Protein 1V39 (pdb70)

Radius of gyration: 18.92 Å; Cα contacts (8 Å, |Δi|>4): 486; chains: 1; bounding box: 49×41×45 Å

Solvent-accessible surface area: 13821 Å² total; per-residue (Å²): 198,64,76,48,74,40,122,128,3,31,26,47,20,111,79,6,108,76,80,58,99,86,66,82,119,2,76,142,91,115,52,110,115,25,57,109,6,40,30,0,24,20,0,0,5,8,0,12,1,0,0,29,0,48,113,100,62,54,0,92,46,3,2,0,0,2,3,15,5,11,51,2,36,1,0,55,21,0,20,35,22,0,123,97,39,49,14,119,14,99,6,15,0,0,15,18,146,141,19,31,102,70,1,86,81,28,240,30,14,73,53,25,72,93,153,19,69,83,131,24,0,123,40,0,57,154,108,21,130,103,36,127,2,0,0,2,0,23,20,85,79,121,52,7,58,49,15,20,72,24,10,61,44,5,29,39,0,4,67,16,0,98,2,32,0,0,4,1,44,2,42,4,1,71,13,122,80,45,95,120,47,23,97,8,2,82,12,70,31,1,3,12,2,2,5,57,32,44,24,15,20,0,12,3,1,7,61,39,116,65,179,120,73,149,72,48,136,5,35,99,78,53,1,51,55,20,34,53,40,8,7,29,10,6,66,64,9,36,80,47,22,0,74,83,14,116,14,101,41,55,85,2,5,26,7,6,0,24,42,1,1,96,40,1,77,36,111,121,126,35,122,76,50,69,30,41,0,60,77,3,24,90,28,0,15,197,70,8,103,8,142

Sequence (291 aa):
MDVVSLDKPFMYFEEIDNELDYEPESANEVAKKLPYQGQLKLLLGELFFLSKLQRHGILDGATVVYIGSAPGTHIRYLRDHFYNLGVIIKWMLIDGRHHDPILNGLRDVTLVTRFVDEEYLRSIKKQLHPSKIILISDVRSPSTADLLSNYALQNVMISILNPVASSLKWRCPFPDQWIKDFYIPHGNKMLQPFAPSYSAEMRLLSIYTGENMRLTRVTKSDAVNYEKKMYYLNKIVRNKVVVNFDYPNQEYDYFHMYFMLRTVYCNKTFPTTKAKVLFLQQSIFRFLNIP

Organism: Vaccinia virus (strain Western Reserve) (NCBI:txid10254)

InterPro domains:
  IPR000176 mRNA methyltransferase-like [PF01358] (5-296)
  IPR025804 Poxvirus/kinetoplastid-type cap-specific nucleoside 2-O-methyltransferase [PS51612] (4-262)
  IPR029063 S-adenosyl-L-methionine-dependent methyltransferase superfamily [G3DSA:3.40.50.150] (1-307)
  IPR029063 S-adenosyl-L-methion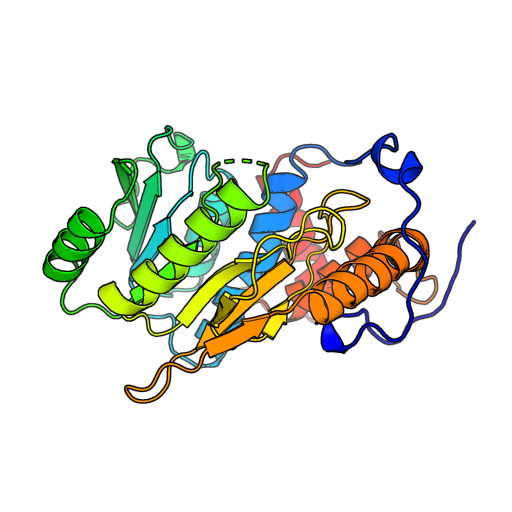ine-dependent methyltransferase superfamily [SSF53335] (1-297)
  IPR030375 Poxvirus cap-specific nucleoside 2-O-methyltransferase [PIRSF003726] (1-303)
  IPR030375 Poxvirus cap-specific nucleoside 2-O-methyltransferase [cd20756] (21-289)

B-factor: mean 31.0, std 13.54, range [9.35, 109.18]

Secondary structure (DSSP, 8-state):
--EE--SS---BGGG--------GGGGGS---SSTTHHHHHHHHHHHHHHHHHHHTT-STT-EEEEES--S-HHHHHHHHHHHHTT---EEEEEESSPPPGGGTT-TTEEEEE----HHHHHHHHHHHTTS-EEEEE------HHHHHHHHHHHHHHHHHH--SEEEEEE-PPPGGG----EEEE--EEE--TT--TT---EEEEEE--TT---EEEE-HHHHHHHHHHHHHHHHTGGG-EETT--SS--BHHHHHHHHHHTT---SS--SSHHHHHHHHHHHHHHHHT--

Foldseek 3Di:
DFADADDAADFFLVVLDFFDDDDPCCVVDFFADWPVLVLVQVLLVVLLQLLVCVVVVNAAQAEEEEEQCPQVLSVLVVCCQCVVVVRHYAYEYEELDYYDCSQPDDPRYHYYNDHDDLVVLQVVLVVVPPGAYEYEYDDADVAVVRVVVSQVRVVSNCVRNVHQKYKAKDAAHALVRDDDKDKHWAATFGATQSGTLQGLITIGIGGDDDPDTHIDIDDSVNNSVSNTSSRCCSVPVQQYQNVVDPAPGRGNSLSNSLVSQLSHDDPDDDPDSRVSSVVVVVVSCVSVVID

Nearest PDB structures (foldseek):
  4dcg-assembly1_A  TM=1.003E+00  e=2.308E-61  Orthopoxvirus vaccinia
  1eqa-assembly1_A-2  TM=1.003E+00  e=6.030E-61  Orthopoxvirus vaccinia
  1b42-assembly1_A  TM=1.003E+00  e=1.576E-60  Orthopoxvirus vaccinia
  1jtf-assembly1_A  TM=1.003E+00  e=2.003E-60  Orthopoxvirus vaccinia
  1vpt-assembly1_A-2  TM=1.002E+00  e=3.652E-60  Vaccinia virus WR

CATH classification: 3.40.50.150

Structure (mmCIF, N/CA/C/O backbone):
data_1V39
#
_entry.id   1V39
#
_cell.length_a   84.600
_cell.length_b   67.300
_cell.length_c   79.600
_cell.angle_alpha   90.00
_cell.angle_beta   117.30
_cell.angle_gamma   90.00
#
_symmetry.space_group_name_H-M   'C 1 2 1'
#
loop_
_entity.id
_entity.type
_entity.pdbx_description
1 polymer VP39
2 non-polymer S-ADENOSYL-L-HOMOCYSTEINE
3 non-polymer "7N-METHYL-8-HYDROGUANOSINE-5'-DIPHOSPHATE"
4 water water
#
loop_
_atom_site.group_PDB
_atom_site.id
_atom_site.type_symbol
_atom_site.label_atom_id
_atom_site.label_alt_id
_atom_site.label_comp_id
_atom_site.label_asym_id
_atom_site.label_entity_id
_atom_site.label_seq_id
_atom_site.pdbx_PDB_ins_code
_atom_site.Cartn_x
_atom_site.Cartn_y
_atom_site.Cartn_z
_atom_site.occupancy
_atom_site.B_iso_or_equiv
_atom_site.auth_seq_id
_atom_site.auth_comp_id
_atom_site.auth_asym_id
_atom_site.auth_atom_id
_atom_site.pdbx_PDB_model_num
ATOM 1 N N . MET A 1 16 ? 21.534 30.517 42.315 1.00 57.14 1 MET A N 1
ATOM 2 C CA . MET A 1 16 ? 20.254 30.391 41.548 1.00 59.26 1 MET A CA 1
ATOM 3 C C . MET A 1 16 ? 20.455 30.970 40.133 1.00 58.42 1 MET A C 1
ATOM 4 O O . MET A 1 16 ? 21.240 31.909 39.955 1.00 60.09 1 MET A O 1
ATOM 9 N N . ASP A 1 17 ? 19.733 30.414 39.154 1.00 55.62 2 ASP A N 1
ATOM 10 C CA . ASP A 1 17 ? 19.826 30.789 37.736 1.00 50.49 2 ASP A CA 1
ATOM 11 C C . ASP A 1 17 ? 18.860 31.907 37.290 1.00 46.47 2 ASP A C 1
ATOM 12 O O . ASP A 1 17 ? 18.025 31.700 36.417 1.00 44.46 2 ASP A O 1
ATOM 17 N N . VAL A 1 18 ? 19.064 33.115 37.803 1.00 42.81 3 VAL A N 1
ATOM 18 C CA . VAL A 1 18 ? 18.176 34.248 37.528 1.00 41.23 3 VAL A CA 1
ATOM 19 C C . VAL A 1 18 ? 18.332 35.060 36.232 1.00 38.48 3 VAL A C 1
ATOM 20 O O . VAL A 1 18 ? 19.410 35.154 35.668 1.00 41.65 3 VAL A O 1
ATOM 24 N N . VAL A 1 19 ? 17.246 35.696 35.801 1.00 38.78 4 VAL A N 1
ATOM 25 C CA . VAL A 1 19 ? 17.236 36.497 34.581 1.00 36.24 4 VAL A CA 1
ATOM 26 C C . VAL A 1 19 ? 15.937 37.327 34.447 1.00 37.90 4 VAL A C 1
ATOM 27 O O . VAL A 1 19 ? 14.929 37.064 35.122 1.00 37.79 4 VAL A O 1
ATOM 31 N N . SER A 1 20 ? 15.988 38.359 33.611 1.00 36.06 5 SER A N 1
ATOM 32 C CA . SER A 1 20 ? 14.842 39.208 33.355 1.00 37.36 5 SER A CA 1
ATOM 33 C C . SER A 1 20 ? 14.461 38.989 31.910 1.00 39.31 5 SER A C 1
ATOM 34 O O . SER A 1 20 ? 15.324 38.968 31.029 1.00 41.36 5 SER A O 1
ATOM 37 N N . LEU A 1 21 ? 13.172 38.772 31.678 1.00 39.47 6 LEU A N 1
ATOM 38 C CA . LEU A 1 21 ? 12.665 38.533 30.345 1.00 37.06 6 LEU A CA 1
ATOM 39 C C . LEU A 1 21 ? 11.438 39.373 30.093 1.00 38.03 6 LEU A C 1
ATOM 40 O O . LEU A 1 21 ? 10.660 39.632 31.010 1.00 37.98 6 LEU A O 1
ATOM 45 N N . ASP A 1 22 ? 11.279 39.792 28.845 1.00 36.64 7 ASP A N 1
ATOM 46 C CA . ASP A 1 22 ? 10.135 40.570 28.436 1.00 41.15 7 ASP A CA 1
ATOM 47 C C . ASP A 1 22 ? 9.003 39.582 28.277 1.00 40.86 7 ASP A C 1
ATOM 48 O O . ASP A 1 22 ? 8.032 39.612 29.010 1.00 44.37 7 ASP A O 1
ATOM 53 N N . LYS A 1 23 ? 9.163 38.689 27.310 1.00 39.75 8 LYS A N 1
ATOM 54 C CA . LYS A 1 23 ? 8.183 37.667 27.003 1.0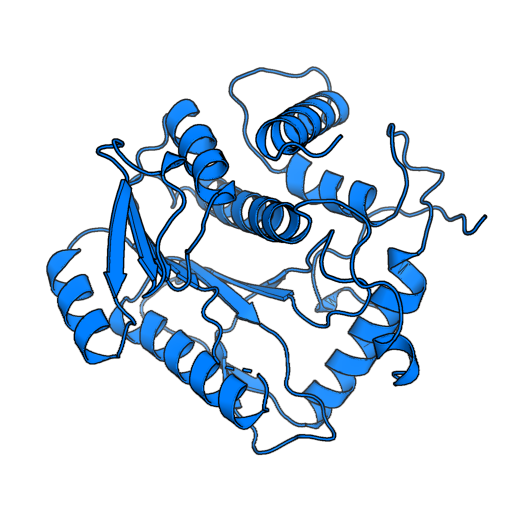0 35.36 8 LYS A CA 1
ATOM 55 C C . LYS A 1 23 ? 8.904 36.330 26.846 1.00 34.95 8 LYS A C 1
ATOM 56 O O . LYS A 1 23 ? 10.138 36.278 26.932 1.00 33.17 8 LYS A O 1
ATOM 62 N N . PRO A 1 24 ? 8.145 35.215 26.808 1.00 33.58 9 PRO A N 1
ATOM 63 C CA . PRO A 1 24 ? 8.804 33.915 26.637 1.00 28.59 9 PRO A CA 1
ATOM 64 C C . PRO A 1 24 ? 8.741 33.573 25.144 1.00 25.13 9 PRO A C 1
ATOM 65 O O . PRO A 1 24 ? 8.121 34.298 24.363 1.00 26.31 9 PRO A O 1
ATOM 69 N N . PHE A 1 25 ? 9.403 32.501 24.727 1.00 28.00 10 PHE A N 1
ATOM 70 C CA . PHE A 1 25 ? 9.341 32.093 23.324 1.00 27.73 10 PHE A CA 1
ATOM 71 C C . PHE A 1 25 ? 8.020 31.349 23.186 1.00 27.37 10 PHE A C 1
ATOM 72 O O . PHE A 1 25 ? 7.794 30.357 23.882 1.00 27.38 10 PHE A O 1
ATOM 80 N N . MET A 1 26 ? 7.128 31.875 22.359 1.00 26.23 11 MET A N 1
ATOM 81 C CA . MET A 1 26 ? 5.844 31.260 22.116 1.00 26.01 11 MET A CA 1
ATOM 82 C C . MET A 1 26 ? 5.900 30.308 20.929 1.00 27.66 11 MET A C 1
ATOM 83 O O . MET A 1 26 ? 5.225 29.276 20.943 1.00 25.41 11 MET A O 1
ATOM 88 N N . TYR A 1 27 ? 6.688 30.652 19.906 1.00 27.49 12 TYR A N 1
ATOM 89 C CA . TYR A 1 27 ? 6.812 29.817 18.712 1.00 28.07 12 TYR A CA 1
ATOM 90 C C . TYR A 1 27 ? 8.255 29.424 18.401 1.00 29.02 12 TYR A C 1
ATOM 91 O O . TYR A 1 27 ? 9.196 30.146 18.767 1.00 26.27 12 TYR A O 1
ATOM 100 N N . PHE A 1 28 ? 8.418 28.283 17.723 1.00 27.33 13 PHE A N 1
ATOM 101 C CA . PHE A 1 28 ? 9.741 27.755 17.373 1.00 26.89 13 PHE A CA 1
ATOM 102 C C . PHE A 1 28 ? 10.654 28.806 16.733 1.00 27.15 13 PHE A C 1
ATOM 103 O O . PHE A 1 28 ? 11.804 28.985 17.143 1.00 24.23 13 PHE A O 1
ATOM 111 N N . GLU A 1 29 ? 10.077 29.559 15.806 1.00 29.24 14 GLU A N 1
ATOM 112 C CA . GLU A 1 29 ? 10.778 30.597 15.056 1.00 35.49 14 GLU A CA 1
ATOM 113 C C . GLU A 1 29 ? 11.386 31.698 15.894 1.00 33.60 14 GLU A C 1
ATOM 114 O O . GLU A 1 29 ? 12.312 32.379 15.452 1.00 36.88 14 GLU A O 1
ATOM 120 N N . GLU A 1 30 ? 10.873 31.875 17.099 1.00 30.29 15 GLU A N 1
ATOM 121 C CA . GLU A 1 30 ? 11.379 32.917 17.965 1.00 26.93 15 GLU A CA 1
ATOM 122 C C . GLU A 1 30 ? 12.672 32.517 18.637 1.00 27.25 15 GLU A C 1
ATOM 123 O O . GLU A 1 30 ? 13.427 33.392 19.085 1.00 26.32 15 GLU A O 1
ATOM 129 N N . ILE A 1 31 ? 12.927 31.210 18.756 1.00 27.16 16 ILE A N 1
ATOM 130 C CA . ILE A 1 31 ? 14.162 30.766 19.417 1.00 27.73 16 ILE A CA 1
ATOM 131 C C . ILE A 1 31 ? 15.352 31.380 18.663 1.00 30.61 16 ILE A C 1
ATOM 132 O O . ILE A 1 31 ? 15.551 31.125 17.469 1.00 26.81 16 ILE A O 1
ATOM 137 N N . ASP A 1 32 ? 16.092 32.231 19.370 1.00 32.72 17 ASP A N 1
ATOM 138 C CA . ASP A 1 32 ? 17.222 32.965 18.813 1.00 35.42 17 ASP A CA 1
ATOM 139 C C . ASP A 1 32 ? 18.608 32.458 19.197 1.00 35.47 17 ASP A C 1
ATOM 140 O O . ASP A 1 32 ? 19.537 33.246 19.354 1.00 38.54 17 ASP A O 1
ATOM 145 N N . ASN A 1 33 ? 18.747 31.160 19.401 1.00 33.40 18 ASN A N 1
ATOM 146 C CA . ASN A 1 33 ? 20.039 30.625 19.756 1.00 29.09 18 ASN A CA 1
ATOM 147 C C . ASN A 1 33 ? 19.974 29.116 19.701 1.00 31.21 18 ASN A C 1
ATOM 148 O O . ASN A 1 33 ? 18.879 28.541 19.615 1.00 31.32 18 ASN A O 1
ATOM 153 N N . GLU A 1 34 ? 21.136 28.473 19.668 1.00 32.39 19 GLU A N 1
ATOM 154 C CA . GLU A 1 34 ? 21.192 27.022 19.582 1.00 35.47 19 GLU A CA 1
ATOM 155 C C . GLU A 1 34 ? 22.366 26.435 20.326 1.00 34.89 19 GLU A C 1
ATOM 156 O O . GLU A 1 34 ? 23.294 27.150 20.702 1.00 37.43 19 GLU A O 1
ATOM 162 N N . LEU A 1 35 ? 22.284 25.138 20.595 1.00 34.79 20 LEU A N 1
ATOM 163 C CA . LEU A 1 35 ? 23.308 24.425 21.348 1.00 33.83 20 LEU A CA 1
ATOM 164 C C . LEU A 1 35 ? 23.476 23.059 20.744 1.00 32.57 20 LEU A C 1
ATOM 165 O O . LEU A 1 35 ? 22.550 22.505 20.158 1.00 35.24 20 LEU A O 1
ATOM 170 N N . ASP A 1 36 ? 24.660 22.499 20.917 1.00 33.62 21 ASP A N 1
ATOM 171 C CA . ASP A 1 36 ? 24.924 21.173 20.397 1.00 34.29 21 ASP A CA 1
ATOM 172 C C . ASP A 1 36 ? 24.262 20.189 21.339 1.00 33.80 21 ASP A C 1
ATOM 173 O O . ASP A 1 36 ? 24.534 20.194 22.544 1.00 33.45 21 ASP A O 1
ATOM 178 N N . TYR A 1 37 ? 23.371 19.374 20.790 1.00 32.64 22 TYR A N 1
ATOM 179 C CA . TYR A 1 37 ? 22.666 18.368 21.565 1.00 30.84 22 TYR A CA 1
ATOM 180 C C . TYR A 1 37 ? 23.613 17.416 22.309 1.00 32.86 22 TYR A C 1
ATOM 181 O O . TYR A 1 37 ? 24.452 16.769 21.694 1.00 37.92 22 TYR A O 1
ATOM 190 N N . GLU A 1 38 ? 23.471 17.334 23.630 1.00 33.30 23 GLU A N 1
ATOM 191 C CA . GLU A 1 38 ? 24.287 16.455 24.452 1.00 32.99 23 GLU A CA 1
ATOM 192 C C . GLU A 1 38 ? 23.445 15.235 24.766 1.00 33.87 23 GLU A C 1
ATOM 193 O O . GLU A 1 38 ? 22.464 15.327 25.492 1.00 34.21 23 GLU A O 1
ATOM 199 N N . PRO A 1 39 ? 23.805 14.073 24.208 1.00 35.80 24 PRO A N 1
ATOM 200 C CA . PRO A 1 39 ? 23.056 12.837 24.443 1.00 36.49 24 PRO A CA 1
ATOM 201 C C . PRO A 1 39 ? 22.901 12.414 25.893 1.00 35.78 24 PRO A C 1
ATOM 202 O O . PRO A 1 39 ? 21.990 11.664 26.223 1.00 36.54 24 PRO A O 1
ATOM 206 N N . GLU A 1 40 ? 23.752 12.933 26.765 1.00 37.54 25 GLU A N 1
ATOM 207 C CA . GLU A 1 40 ? 23.674 12.620 28.196 1.00 42.24 25 GLU A CA 1
ATOM 208 C C . GLU A 1 40 ? 22.418 13.260 28.826 1.00 41.64 25 GLU A C 1
ATOM 209 O O . GLU A 1 40 ? 22.022 12.911 29.947 1.00 38.07 25 GLU A O 1
ATOM 215 N N . SER A 1 41 ? 21.808 14.200 28.099 1.00 38.16 26 SER A N 1
ATOM 216 C CA . SER A 1 41 ? 20.616 14.895 28.559 1.00 33.28 26 SER A CA 1
ATOM 217 C C . SER A 1 41 ? 19.450 13.905 28.673 1.00 33.85 26 SER A C 1
ATOM 218 O O . SER A 1 41 ? 18.545 14.093 29.500 1.00 31.05 26 SER A O 1
ATOM 221 N N . ALA A 1 42 ? 19.495 12.845 27.859 1.00 31.39 27 ALA A N 1
ATOM 222 C CA . ALA A 1 42 ? 18.464 11.806 27.855 1.00 30.39 27 ALA A CA 1
ATOM 223 C C . ALA A 1 42 ? 18.312 11.057 29.183 1.00 30.89 27 ALA A C 1
ATOM 224 O O . ALA A 1 42 ? 17.300 10.407 29.403 1.00 31.07 27 ALA A O 1
ATOM 226 N N . ASN A 1 43 ? 19.323 11.151 30.049 1.00 31.32 28 ASN A N 1
ATOM 227 C CA . ASN A 1 43 ? 19.338 10.490 31.356 1.00 32.25 28 ASN A CA 1
ATOM 228 C C . ASN A 1 43 ? 18.906 11.381 32.503 1.00 34.55 28 ASN A C 1
ATOM 229 O O . ASN A 1 43 ? 18.901 10.965 33.667 1.00 35.20 28 ASN A O 1
ATOM 234 N N . GLU A 1 44 ? 18.588 12.625 32.181 1.00 35.63 29 GLU A N 1
ATOM 235 C CA . GLU A 1 44 ? 18.161 13.588 33.180 1.00 35.36 29 GLU A CA 1
ATOM 236 C C . GLU A 1 44 ? 16.669 13.543 33.418 1.00 28.94 29 GLU A C 1
ATOM 237 O O . GLU A 1 44 ? 15.913 13.192 32.519 1.00 25.85 29 GLU A O 1
ATOM 243 N N . VAL A 1 45 ? 16.264 13.942 34.621 1.00 29.17 30 VAL A N 1
ATOM 244 C CA . VAL A 1 45 ? 14.857 13.962 35.036 1.00 28.69 30 VAL A CA 1
ATOM 245 C C . VAL A 1 45 ? 13.971 14.642 33.994 1.00 30.02 30 VAL A C 1
ATOM 246 O O . VAL A 1 45 ? 14.123 15.840 33.727 1.00 29.93 30 VAL A O 1
ATOM 250 N N . ALA A 1 46 ? 13.059 13.862 33.408 1.00 30.46 31 ALA A N 1
ATOM 251 C CA . ALA A 1 46 ? 12.157 14.342 32.367 1.00 29.48 31 ALA A CA 1
ATOM 252 C C . ALA A 1 46 ? 10.942 15.107 32.882 1.00 31.06 31 ALA A C 1
ATOM 253 O O . ALA A 1 46 ? 10.351 15.918 32.161 1.00 28.54 31 ALA A O 1
ATOM 255 N N . LYS A 1 47 ? 10.530 14.820 34.107 1.00 33.54 32 LYS A N 1
ATOM 256 C CA . LYS A 1 47 ? 9.375 15.509 34.649 1.00 38.09 32 LYS A CA 1
ATOM 257 C C . LYS A 1 47 ? 9.484 15.808 36.119 1.00 38.43 32 LYS A C 1
ATOM 258 O O . LYS A 1 47 ? 9.954 14.999 36.913 1.00 35.37 32 LYS A O 1
ATOM 264 N N . LYS A 1 48 ? 8.997 16.985 36.472 1.00 40.48 33 LYS A N 1
ATOM 265 C CA . LYS A 1 48 ? 9.059 17.454 37.840 1.00 43.02 33 LYS A CA 1
ATOM 266 C C . LYS A 1 48 ? 7.709 17.599 38.538 1.00 40.25 33 LYS A C 1
ATOM 267 O O . LYS A 1 48 ? 7.669 17.838 39.748 1.00 40.61 33 LYS A O 1
ATOM 273 N N . LEU A 1 49 ? 6.616 17.414 37.794 1.00 36.59 34 LEU A N 1
ATOM 274 C CA . LEU A 1 49 ? 5.263 17.559 38.347 1.00 32.42 34 LEU A CA 1
ATOM 275 C C . LEU A 1 49 ? 4.417 16.355 38.046 1.00 30.32 34 LEU A C 1
ATOM 276 O O . LEU A 1 49 ? 4.602 15.734 37.001 1.00 30.08 34 LEU A O 1
ATOM 281 N N . PRO A 1 50 ? 3.489 15.995 38.962 1.00 28.68 35 PRO A N 1
ATOM 282 C CA . PRO A 1 50 ? 2.606 14.843 38.736 1.00 26.79 35 PRO A CA 1
ATOM 283 C C . PRO A 1 50 ? 1.617 15.254 37.661 1.00 22.93 35 PRO A C 1
ATOM 284 O O . PRO A 1 50 ? 1.250 16.417 37.572 1.00 22.23 35 PRO A O 1
ATOM 288 N N . TYR A 1 51 ? 1.252 14.309 36.809 1.00 22.84 36 TYR A N 1
ATOM 289 C CA . TYR A 1 51 ? 0.329 14.545 35.706 1.00 25.50 36 TYR A CA 1
ATOM 290 C C . TYR A 1 51 ? 0.822 15.662 34.805 1.00 24.68 36 TYR A C 1
ATOM 291 O O . TYR A 1 51 ? 0.011 16.338 34.161 1.00 23.84 36 TYR A O 1
ATOM 300 N N . GLN A 1 52 ? 2.140 15.824 34.701 1.00 23.14 37 GLN A N 1
ATOM 301 C CA . GLN A 1 52 ? 2.694 16.901 33.872 1.00 21.14 37 GLN A CA 1
ATOM 302 C C . GLN A 1 52 ? 2.273 16.808 32.411 1.00 17.02 37 GLN A C 1
ATOM 303 O O . GLN A 1 52 ? 2.060 17.837 31.764 1.00 16.51 37 GLN A O 1
ATOM 309 N N . GLY A 1 53 ? 2.097 15.582 31.916 1.00 17.09 38 GLY A N 1
ATOM 310 C CA . GLY A 1 53 ? 1.676 15.385 30.544 1.00 14.76 38 GLY A CA 1
ATOM 311 C C . GLY A 1 53 ? 0.271 15.886 30.287 1.00 18.05 38 GLY A C 1
ATOM 312 O O . GLY A 1 53 ? -0.008 16.384 29.205 1.00 14.81 38 GLY A O 1
ATOM 313 N N . GLN A 1 54 ? -0.636 15.749 31.262 1.00 16.71 39 GLN A N 1
ATOM 314 C CA . GLN A 1 54 ? -2.009 16.227 31.057 1.00 13.19 39 GLN A CA 1
ATOM 315 C C . GLN A 1 54 ? -1.990 17.752 31.090 1.00 9.35 39 GLN A C 1
ATOM 316 O O . GLN A 1 54 ? -2.705 18.408 30.326 1.00 13.67 39 GLN A O 1
ATOM 322 N N . LEU A 1 55 ? -1.152 18.301 31.965 1.00 13.55 40 LEU A N 1
ATOM 323 C CA . LEU A 1 55 ? -0.982 19.746 32.096 1.00 14.91 40 LEU A CA 1
ATOM 324 C C . LEU A 1 55 ? -0.449 20.328 30.767 1.00 17.53 40 LEU A C 1
ATOM 325 O O . LEU A 1 55 ? -0.990 21.308 30.233 1.00 16.95 40 LEU A O 1
ATOM 330 N N . LYS A 1 56 ? 0.584 19.689 30.216 1.00 17.16 41 LYS A N 1
ATOM 331 C CA . LYS A 1 56 ? 1.176 20.097 28.942 1.00 17.25 41 LYS A CA 1
ATOM 332 C C . LYS A 1 56 ? 0.121 20.189 27.837 1.00 14.07 41 LYS A C 1
ATOM 333 O O . LYS A 1 56 ? 0.004 21.216 27.162 1.00 15.53 41 LYS A O 1
ATOM 339 N N . LEU A 1 57 ? -0.661 19.124 27.671 1.00 16.65 42 LEU A N 1
ATOM 340 C CA . LEU A 1 57 ? -1.729 19.055 26.659 1.00 13.82 42 LEU A CA 1
ATOM 341 C C . LEU A 1 57 ? -2.860 20.050 26.930 1.00 14.40 42 LEU A C 1
ATOM 342 O O . LEU A 1 57 ? -3.391 20.668 26.010 1.00 13.74 42 LEU A O 1
ATOM 347 N N . LEU A 1 58 ? -3.249 20.178 28.196 1.00 15.25 43 LEU A N 1
ATOM 348 C CA . LEU A 1 58 ? -4.328 21.094 28.574 1.00 16.67 43 LEU A CA 1
ATOM 349 C C . LEU A 1 58 ? -4.016 22.531 28.165 1.00 14.17 43 LEU A C 1
ATOM 350 O O . LEU A 1 58 ? -4.821 23.162 27.494 1.00 16.18 43 LEU A O 1
ATOM 355 N N . LEU A 1 59 ? -2.833 23.030 28.522 1.00 18.08 44 LEU A N 1
ATOM 356 C CA . LEU A 1 59 ? -2.435 24.404 28.175 1.00 17.39 44 LEU A CA 1
ATOM 357 C C . LEU A 1 59 ? -2.367 24.666 26.676 1.00 16.15 44 LEU A C 1
ATOM 358 O O . LEU A 1 59 ? -2.904 25.659 26.210 1.00 16.19 44 LEU A O 1
ATOM 363 N N . GLY A 1 60 ? -1.766 23.745 25.924 1.00 16.02 45 GLY A N 1
ATOM 364 C CA . GLY A 1 60 ? -1.653 23.900 24.486 1.00 14.56 45 GLY A CA 1
ATOM 365 C C . GLY A 1 60 ? -2.987 23.907 23.771 1.00 16.06 45 GLY A C 1
ATOM 366 O O . GLY A 1 60 ? -3.209 24.707 22.866 1.00 16.43 45 GLY A O 1
ATOM 367 N N . GLU A 1 61 ? -3.875 23.000 24.170 1.00 18.72 46 GLU A N 1
ATOM 368 C CA . GLU A 1 61 ? -5.204 22.911 23.574 1.00 17.57 46 GLU A CA 1
ATOM 369 C C . GLU A 1 61 ? -6.140 24.052 24.034 1.00 15.76 46 GLU A C 1
ATOM 370 O O . GLU A 1 61 ? -7.058 24.437 23.310 1.00 16.76 46 GLU A O 1
ATOM 376 N N . LEU A 1 62 ? -5.945 24.554 25.252 1.00 17.87 47 LEU A N 1
ATOM 377 C CA . LEU A 1 62 ? -6.738 25.688 25.751 1.00 21.22 47 LEU A CA 1
ATOM 378 C C . LEU A 1 62 ? -6.306 26.892 24.919 1.00 20.31 47 LEU A C 1
ATOM 379 O O . LEU A 1 62 ? -7.130 27.675 24.468 1.00 21.54 47 LEU A O 1
ATOM 384 N N . PHE A 1 63 ? -4.996 27.007 24.706 1.00 25.87 48 PHE A N 1
ATOM 385 C CA . PHE A 1 63 ? -4.397 28.078 23.890 1.00 23.51 48 PHE A CA 1
ATOM 386 C C . PHE A 1 63 ? -4.937 28.017 22.455 1.00 20.42 48 PHE A C 1
ATOM 387 O O . PHE A 1 63 ? -5.531 28.978 21.961 1.00 19.90 48 PHE A O 1
ATOM 395 N N . PHE A 1 64 ? -4.799 26.862 21.813 1.00 19.15 49 PHE A N 1
ATOM 396 C CA . PHE A 1 64 ? -5.283 26.667 20.454 1.00 17.63 49 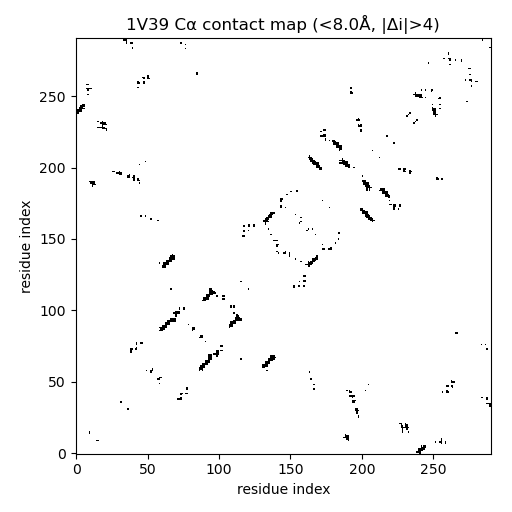PHE A CA 1
ATOM 397 C C . PHE A 1 64 ? -6.777 26.979 20.323 1.00 18.77 49 PHE A C 1
ATOM 398 O O . PHE A 1 64 ? -7.184 27.770 19.461 1.00 17.84 49 PHE A O 1
ATOM 406 N N . LEU A 1 65 ? -7.598 26.355 21.169 1.00 19.79 50 LEU A N 1
ATOM 407 C CA . LEU A 1 65 ? -9.048 26.555 21.131 1.00 18.21 50 LEU A CA 1
ATOM 408 C C . LEU A 1 65 ? -9.521 27.998 21.436 1.00 16.14 50 LEU A C 1
ATOM 409 O O . LEU A 1 65 ? -10.472 28.473 20.810 1.00 17.52 50 LEU A O 1
ATOM 414 N N . SER A 1 66 ? -8.864 28.689 22.376 1.00 17.17 51 SER A N 1
ATOM 415 C CA . SER A 1 66 ? -9.215 30.081 22.706 1.00 20.61 51 SER A CA 1
ATOM 416 C C . SER A 1 66 ? -8.964 30.996 21.497 1.00 24.54 51 SER A C 1
ATOM 417 O O . SER A 1 66 ? -9.706 31.960 21.261 1.00 22.83 51 SER A O 1
ATOM 420 N N . LYS A 1 67 ? -7.936 30.653 20.718 1.00 25.81 52 LYS A N 1
ATOM 421 C CA . LYS A 1 67 ? -7.570 31.371 19.496 1.00 27.16 52 LYS A CA 1
ATOM 422 C C . LYS A 1 67 ? -8.717 31.267 18.479 1.00 25.76 52 LYS A C 1
ATOM 423 O O . LYS A 1 67 ? -9.167 32.276 17.921 1.00 25.79 52 LYS A O 1
ATOM 429 N N . LEU A 1 68 ? -9.215 30.045 18.279 1.00 26.87 53 LEU A N 1
ATOM 430 C CA . LEU A 1 68 ? -10.327 29.782 17.367 1.00 23.88 53 LEU A CA 1
ATOM 431 C C . LEU A 1 68 ? -11.577 30.532 17.803 1.00 25.69 53 LEU A C 1
ATOM 432 O O . LEU A 1 68 ? -12.364 30.971 16.968 1.00 25.57 53 LEU A O 1
ATOM 437 N N . GLN A 1 69 ? -11.771 30.638 19.117 1.00 27.04 54 GLN A N 1
ATOM 438 C CA . GLN A 1 69 ? -12.910 31.354 19.691 1.00 31.51 54 GLN A CA 1
ATOM 439 C C . GLN A 1 69 ? -12.774 32.821 19.288 1.00 31.72 54 GLN A C 1
ATOM 440 O O . GLN A 1 69 ? -13.723 33.446 18.813 1.00 32.70 54 GLN A O 1
ATOM 446 N N . ARG A 1 70 ? -11.568 33.347 19.461 1.00 34.48 55 ARG A N 1
ATOM 447 C CA . ARG A 1 70 ? -11.234 34.728 19.121 1.00 37.51 55 ARG A CA 1
ATOM 448 C C . ARG A 1 70 ? -11.517 35.020 17.637 1.00 39.16 55 ARG A C 1
ATOM 449 O O . ARG A 1 70 ? -11.978 36.107 17.288 1.00 43.56 55 ARG A O 1
ATOM 457 N N . HIS A 1 71 ? -11.252 34.043 16.770 1.00 38.76 56 HIS A N 1
ATOM 458 C CA . HIS A 1 71 ? -11.500 34.192 15.334 1.00 37.20 56 HIS A CA 1
ATOM 459 C C . HIS A 1 71 ? -12.935 33.822 14.971 1.00 35.10 56 HIS A C 1
ATOM 460 O O . HIS A 1 71 ? -13.291 33.786 13.782 1.00 35.37 56 HIS A O 1
ATOM 467 N N . GLY A 1 72 ? -13.729 33.496 15.993 1.00 33.78 57 GLY A N 1
ATOM 468 C CA . GLY A 1 72 ? -15.122 33.130 15.798 1.00 29.44 57 GLY A CA 1
ATOM 469 C C . GLY A 1 72 ? -15.363 31.850 15.022 1.00 29.73 57 GLY A C 1
ATOM 470 O O . GLY A 1 72 ? -16.380 31.724 14.335 1.00 35.15 57 GLY A O 1
ATOM 471 N N . ILE A 1 73 ? -14.479 30.868 15.147 1.00 27.88 58 ILE A N 1
ATOM 472 C CA . ILE A 1 73 ? -14.686 29.628 14.406 1.00 29.03 58 ILE A CA 1
ATOM 473 C C . ILE A 1 73 ? -14.892 28.393 15.272 1.00 25.71 58 ILE A C 1
ATOM 474 O O . ILE A 1 73 ? -15.022 27.286 14.771 1.00 25.71 58 ILE A O 1
ATOM 479 N N . LEU A 1 74 ? -14.980 28.600 16.577 1.00 28.04 59 LEU A N 1
ATOM 480 C CA . LEU A 1 74 ? -15.172 27.503 17.516 1.00 29.20 59 LEU A CA 1
ATOM 481 C C . LEU A 1 74 ? -16.649 27.097 17.689 1.00 30.73 59 LEU A C 1
ATOM 482 O O . LEU A 1 74 ? -17.009 25.924 17.591 1.00 31.54 59 LEU A O 1
ATOM 487 N N . ASP A 1 75 ? -17.498 28.083 17.947 1.00 32.44 60 ASP A N 1
ATOM 488 C CA . ASP A 1 75 ? -18.911 27.845 18.184 1.00 30.94 60 ASP A CA 1
ATOM 489 C C . ASP A 1 75 ? -19.570 27.119 17.031 1.00 28.54 60 ASP A C 1
ATOM 490 O O . ASP A 1 75 ? -19.526 27.570 15.895 1.00 31.35 60 ASP A O 1
ATOM 495 N N . GLY A 1 76 ? -20.154 25.973 17.336 1.00 23.74 61 GLY A N 1
ATOM 496 C CA . GLY A 1 76 ? -20.846 25.194 16.340 1.00 21.28 61 GLY A CA 1
ATOM 497 C C . GLY A 1 76 ? -20.005 24.112 15.719 1.00 21.64 61 GLY A C 1
ATOM 498 O O . GLY A 1 76 ? -20.504 23.321 14.921 1.00 26.51 61 GLY A O 1
ATOM 499 N N . ALA A 1 77 ? -18.740 24.043 16.102 1.00 23.45 62 ALA A N 1
ATOM 500 C CA . ALA A 1 77 ? -17.838 23.050 15.526 1.00 21.10 62 ALA A CA 1
ATOM 501 C C . ALA A 1 77 ? -17.901 21.733 16.261 1.00 22.06 62 ALA A C 1
ATOM 502 O O . ALA A 1 77 ? -18.394 21.662 17.396 1.00 22.74 62 ALA A O 1
ATOM 504 N N . THR A 1 78 ? -17.472 20.674 15.588 1.00 20.16 63 THR A N 1
ATOM 505 C CA . THR A 1 78 ? -17.373 19.372 16.214 1.00 21.72 63 THR A CA 1
ATOM 506 C C . THR A 1 78 ? -15.865 19.178 16.378 1.00 25.36 63 THR A C 1
ATOM 507 O O . THR A 1 78 ? -15.117 19.267 15.385 1.00 27.50 63 THR A O 1
ATOM 511 N N . VAL A 1 79 ? -15.389 19.013 17.609 1.00 21.01 64 VAL A N 1
ATOM 512 C CA . VAL A 1 79 ? -13.964 18.792 17.799 1.00 22.32 64 VAL A CA 1
ATOM 513 C C . VAL A 1 79 ? -13.666 17.286 17.682 1.00 24.28 64 VAL A C 1
ATOM 514 O O . VAL A 1 79 ? -14.156 16.488 18.488 1.00 23.46 64 VAL A O 1
ATOM 518 N N . VAL A 1 80 ? -12.923 16.895 16.645 1.00 22.29 65 VAL A N 1
ATOM 519 C CA . VAL A 1 80 ? -12.527 15.500 16.449 1.00 19.40 65 VAL A CA 1
ATOM 520 C C . VAL A 1 80 ? -11.088 15.358 16.986 1.00 20.99 65 VAL A C 1
ATOM 521 O O . VAL A 1 80 ? -10.137 15.891 16.408 1.00 21.17 65 VAL A O 1
ATOM 525 N N . TYR A 1 81 ? -10.958 14.714 18.141 1.00 18.64 66 TYR A N 1
ATOM 526 C CA . TYR A 1 81 ? -9.680 14.495 18.794 1.00 19.15 66 TYR A CA 1
ATOM 527 C C . TYR A 1 81 ? -9.300 13.012 18.620 1.00 20.98 66 TYR A C 1
ATOM 528 O O . TYR A 1 81 ? -9.960 12.129 19.175 1.00 20.77 66 TYR A O 1
ATOM 537 N N . ILE A 1 82 ? -8.255 12.754 17.825 1.00 21.82 67 ILE A N 1
ATOM 538 C CA . ILE A 1 82 ? -7.748 11.403 17.544 1.00 18.93 67 ILE A CA 1
ATOM 539 C C . ILE A 1 82 ? -6.477 11.210 18.367 1.00 17.58 67 ILE A C 1
ATOM 540 O O . ILE A 1 82 ? -5.585 12.054 18.358 1.00 20.31 67 ILE A O 1
ATOM 545 N N . GLY A 1 83 ? -6.419 10.108 19.109 1.00 16.04 68 GLY A N 1
ATOM 546 C CA . GLY A 1 83 ? -5.301 9.858 19.996 1.00 15.65 68 GLY A CA 1
ATOM 547 C C . GLY A 1 83 ? -5.624 10.544 21.315 1.00 17.04 68 GLY A C 1
ATOM 548 O O . GLY A 1 83 ? -4.742 11.029 21.994 1.00 15.82 68 GLY A O 1
ATOM 549 N N . SER A 1 84 ? -6.903 10.519 21.691 1.00 16.39 69 SER A N 1
ATOM 550 C CA . SER A 1 84 ? -7.429 11.162 22.913 1.00 16.66 69 SER A CA 1
ATOM 551 C C . SER A 1 84 ? -7.361 10.503 24.305 1.00 18.53 69 SER A C 1
ATOM 552 O O . SER A 1 84 ? -7.439 11.216 25.309 1.00 20.66 69 SER A O 1
ATOM 555 N N . ALA A 1 85 ? -7.225 9.174 24.368 1.00 17.05 70 ALA A N 1
ATOM 556 C CA . ALA A 1 85 ? -7.196 8.433 25.629 1.00 16.99 70 ALA A CA 1
ATOM 557 C C . ALA A 1 85 ? -5.875 8.525 26.351 1.00 18.59 70 ALA A C 1
ATOM 558 O O . ALA A 1 85 ? -4.838 8.566 25.717 1.00 22.20 70 ALA A O 1
ATOM 560 N N . PRO A 1 86 ? -5.889 8.597 27.692 1.00 18.50 71 PRO A N 1
ATOM 561 C CA . PRO A 1 86 ? -7.063 8.603 28.578 1.00 17.13 71 PRO A CA 1
ATOM 562 C C . PRO A 1 86 ? -7.920 9.863 28.469 1.00 17.47 71 PRO A C 1
ATOM 563 O O . PRO A 1 86 ? -9.134 9.792 28.582 1.00 18.49 71 PRO A O 1
ATOM 567 N N . GLY A 1 87 ? -7.296 11.007 28.206 1.00 17.72 72 GLY A N 1
ATOM 568 C CA . GLY A 1 87 ? -8.038 12.241 28.009 1.00 14.84 72 GLY A CA 1
ATOM 569 C C . GLY A 1 87 ? -8.593 12.953 29.217 1.00 12.51 72 GLY A C 1
ATOM 570 O O . GLY A 1 87 ? -9.453 13.825 29.059 1.00 11.69 72 GLY A O 1
ATOM 571 N N . THR A 1 88 ? -8.070 12.632 30.398 1.00 15.54 73 THR A N 1
ATOM 572 C CA . THR A 1 88 ? -8.486 13.246 31.667 1.00 15.62 73 THR A CA 1
ATOM 573 C C . THR A 1 88 ? -8.596 14.774 31.553 1.00 18.06 73 THR A C 1
ATOM 574 O O . THR A 1 88 ? -9.639 15.345 31.856 1.00 16.15 73 THR A O 1
ATOM 578 N N . HIS A 1 89 ? -7.534 15.412 31.049 1.00 17.16 74 HIS A N 1
ATOM 579 C CA . HIS A 1 89 ? -7.476 16.865 30.890 1.00 15.78 74 HIS A CA 1
ATOM 580 C C . HIS A 1 89 ? -8.542 17.388 29.952 1.00 12.70 74 HIS A C 1
ATOM 581 O O . HIS A 1 89 ? -8.875 18.560 30.036 1.00 16.53 74 HIS A O 1
ATOM 588 N N . ILE A 1 90 ? -9.014 16.560 29.012 1.00 12.76 75 ILE A N 1
ATOM 589 C CA . ILE A 1 90 ? -10.041 16.978 28.032 1.00 14.61 75 ILE A CA 1
ATOM 590 C C . ILE A 1 90 ? -11.377 17.337 28.721 1.00 17.29 75 ILE A C 1
ATOM 591 O O . ILE A 1 90 ? -12.153 18.150 28.197 1.00 15.77 75 ILE A O 1
ATOM 596 N N . ARG A 1 91 ? -11.643 16.713 29.873 1.00 17.32 76 ARG A N 1
ATOM 597 C CA . ARG A 1 91 ? -12.850 16.995 30.642 1.00 15.96 76 ARG A CA 1
ATOM 598 C C . ARG A 1 91 ? -12.771 18.456 31.060 1.00 14.00 76 ARG A C 1
ATOM 599 O O . ARG A 1 91 ? -13.759 19.172 30.951 1.00 13.45 76 ARG A O 1
ATOM 607 N N . TYR A 1 92 ? -11.598 18.919 31.489 1.00 15.62 77 TYR A N 1
ATOM 608 C CA . TYR A 1 92 ? -11.464 20.341 31.838 1.00 15.87 77 TYR A CA 1
ATOM 609 C C . TYR A 1 92 ? -11.781 21.257 30.647 1.00 16.02 77 TYR A C 1
ATOM 610 O O . TYR A 1 92 ? -12.499 22.239 30.786 1.00 13.97 77 TYR A O 1
ATOM 619 N N . LEU A 1 93 ? -11.234 20.952 29.475 1.00 14.67 78 LEU A N 1
ATOM 620 C CA . LEU A 1 93 ? -11.477 21.774 28.293 1.00 14.00 78 LEU A CA 1
ATOM 621 C C . LEU A 1 93 ? -12.951 21.846 27.934 1.00 14.35 78 LEU A C 1
ATOM 622 O O . LEU A 1 93 ? -13.474 22.917 27.614 1.00 14.24 78 LEU A O 1
ATOM 627 N N . ARG A 1 94 ? -13.602 20.690 27.943 1.00 14.14 79 ARG A N 1
ATOM 628 C CA . ARG A 1 94 ? -15.025 20.598 27.643 1.00 14.97 79 ARG A CA 1
ATOM 629 C C . ARG A 1 94 ? -15.847 21.497 28.602 1.00 14.38 79 ARG A C 1
ATOM 630 O O . ARG A 1 94 ? -16.670 22.298 28.159 1.00 17.67 79 ARG A O 1
ATOM 638 N N . ASP A 1 95 ? -15.610 21.369 29.899 1.00 16.95 80 ASP A N 1
ATOM 639 C CA . ASP A 1 95 ? -16.309 22.169 30.894 1.00 15.53 80 ASP A CA 1
ATOM 640 C C . ASP A 1 95 ? -16.093 23.646 30.676 1.00 17.54 80 ASP A C 1
ATOM 641 O O . ASP A 1 95 ? -17.046 24.415 30.694 1.00 18.96 80 ASP A O 1
ATOM 646 N N . HIS A 1 96 ? -14.841 24.034 30.436 1.00 19.14 81 HIS A N 1
ATOM 647 C CA . HIS A 1 96 ? -14.496 25.439 30.219 1.00 18.45 81 HIS A CA 1
ATOM 648 C C . HIS A 1 96 ? -15.311 26.105 29.118 1.00 15.51 81 HIS A C 1
ATOM 649 O O . HIS A 1 96 ? -15.893 27.163 29.349 1.00 17.89 81 HIS A O 1
ATOM 656 N N . PHE A 1 97 ? -15.401 25.484 27.943 1.00 19.13 82 PHE A N 1
ATOM 657 C CA . PHE A 1 97 ? -16.148 26.081 26.830 1.00 20.52 82 PHE A CA 1
ATOM 658 C C . PHE A 1 97 ? -17.651 25.949 26.965 1.00 19.57 82 PHE A C 1
ATOM 659 O O . PHE A 1 97 ? -18.391 26.831 26.538 1.00 19.49 82 PHE A O 1
ATOM 667 N N . TYR A 1 98 ? -18.075 24.856 27.588 1.00 21.02 83 TYR A N 1
ATOM 668 C CA . TYR A 1 98 ? -19.477 24.545 27.858 1.00 19.02 83 TYR A CA 1
ATOM 669 C C . TYR A 1 98 ? -20.005 25.619 28.815 1.00 17.35 83 TYR A C 1
ATOM 670 O O . TYR A 1 98 ? -21.071 26.179 28.606 1.00 18.16 83 TYR A O 1
ATOM 679 N N . ASN A 1 99 ? -19.222 25.934 29.838 1.00 17.23 84 ASN A N 1
ATOM 680 C CA . ASN A 1 99 ? -19.600 26.948 30.815 1.00 19.57 84 ASN A CA 1
ATOM 681 C C . ASN A 1 99 ? -19.570 28.374 30.254 1.00 24.83 84 ASN A C 1
ATOM 682 O O . ASN A 1 99 ? -20.236 29.266 30.768 1.00 26.53 84 ASN A O 1
ATOM 687 N N . LEU A 1 100 ? -18.802 28.588 29.195 1.00 25.65 85 LEU A N 1
ATOM 688 C CA . LEU A 1 100 ? -18.714 29.902 28.571 1.00 25.16 85 LEU A CA 1
ATOM 689 C C . LEU A 1 100 ? -19.845 30.078 27.587 1.00 25.16 85 LEU A C 1
ATOM 690 O O . LEU A 1 100 ? -19.955 31.118 26.961 1.00 31.81 85 LEU A O 1
ATOM 695 N N . GLY A 1 101 ? -20.656 29.045 27.390 1.00 27.26 86 GLY A N 1
ATOM 696 C CA . GLY A 1 101 ? -21.768 29.171 26.460 1.00 23.32 86 GLY A CA 1
ATOM 697 C C . GLY A 1 101 ? -21.480 28.780 25.024 1.00 26.55 86 GLY A C 1
ATOM 698 O O . GLY A 1 101 ? -22.365 28.843 24.166 1.00 29.22 86 GLY A O 1
ATOM 699 N N . VAL A 1 102 ? -20.247 28.374 24.747 1.00 25.32 87 VAL A N 1
ATOM 700 C CA . VAL A 1 102 ? -19.886 27.958 23.403 1.00 24.16 87 VAL A CA 1
ATOM 701 C C . VAL A 1 102 ? -20.514 26.586 23.158 1.00 21.45 87 VAL A C 1
ATOM 702 O O . VAL A 1 102 ? -20.486 25.717 24.018 1.00 22.98 87 VAL A O 1
ATOM 706 N N . ILE A 1 103 ? -21.127 26.424 21.999 1.00 20.38 88 ILE A N 1
ATOM 707 C CA . ILE A 1 103 ? -21.761 25.173 21.632 1.00 22.64 88 ILE A CA 1
ATOM 708 C C . ILE A 1 103 ? -20.776 24.341 20.804 1.00 25.01 88 ILE A C 1
ATOM 709 O O . ILE A 1 103 ? -20.450 24.716 19.693 1.00 27.14 88 ILE A O 1
ATOM 714 N N . ILE A 1 104 ? -20.299 23.224 21.352 1.00 26.97 89 ILE A N 1
ATOM 715 C CA . ILE A 1 104 ? -19.324 22.343 20.680 1.00 24.49 89 ILE A CA 1
ATOM 716 C C . ILE A 1 104 ? -19.703 20.887 20.936 1.00 24.62 89 ILE A C 1
ATOM 717 O O . ILE A 1 104 ? -20.274 20.568 21.978 1.00 23.27 89 ILE A O 1
ATOM 722 N N . LYS A 1 105 ? -19.380 20.014 19.990 1.00 23.60 90 LYS A N 1
ATOM 723 C CA . LYS A 1 105 ? -19.590 18.578 20.158 1.00 23.66 90 LYS A CA 1
ATOM 724 C C . LYS A 1 105 ? -18.164 18.009 20.139 1.00 23.43 90 LYS A C 1
ATOM 725 O O . LYS A 1 105 ? -17.291 18.507 19.414 1.00 24.63 90 LYS A O 1
ATOM 731 N N . TRP A 1 106 ? -17.899 17.035 20.987 1.00 19.16 91 TRP A N 1
ATOM 732 C CA . TRP A 1 106 ? -16.589 16.436 21.051 1.00 18.66 91 TRP A CA 1
ATOM 733 C C . TRP A 1 106 ? -16.726 14.993 20.600 1.00 21.22 91 TRP A C 1
ATOM 734 O O . TRP A 1 106 ? -17.722 14.335 20.909 1.00 22.80 91 TRP A O 1
ATOM 745 N N . MET A 1 107 ? -15.762 14.525 19.816 1.00 19.00 92 MET A N 1
ATOM 746 C CA . MET A 1 107 ? -15.723 13.145 19.339 1.00 16.84 92 MET A CA 1
ATOM 747 C C . MET A 1 107 ? -14.302 12.680 19.609 1.00 18.11 92 MET A C 1
ATOM 748 O O . MET A 1 107 ? -13.355 13.087 18.947 1.00 21.26 92 MET A O 1
ATOM 753 N N . LEU A 1 108 ? -14.145 11.871 20.637 1.00 16.89 93 LEU A N 1
ATOM 754 C CA . LEU A 1 108 ? -12.840 11.417 21.037 1.00 17.21 93 LEU A CA 1
ATOM 755 C C . LEU A 1 108 ? -12.667 9.978 20.591 1.00 19.39 93 LEU A C 1
ATOM 756 O O . LEU A 1 108 ? -13.440 9.110 20.975 1.00 17.87 93 LEU A O 1
ATOM 761 N N . ILE A 1 109 ? -11.657 9.746 19.754 1.00 20.50 94 ILE A N 1
ATOM 762 C CA . ILE A 1 109 ? -11.365 8.431 19.185 1.00 18.58 94 ILE A CA 1
ATOM 763 C C . ILE A 1 109 ? -9.948 7.934 19.528 1.00 22.03 94 ILE A C 1
ATOM 764 O O . ILE A 1 109 ? -8.955 8.646 19.354 1.00 22.25 94 ILE A O 1
ATOM 769 N N . ASP A 1 110 ? -9.861 6.718 20.048 1.00 19.87 95 ASP A N 1
ATOM 770 C CA . ASP A 1 110 ? -8.585 6.124 20.411 1.00 19.57 95 ASP A CA 1
ATOM 771 C C . ASP A 1 110 ? -8.931 4.639 20.580 1.00 23.70 95 ASP A C 1
ATOM 772 O O . ASP A 1 110 ? -10.094 4.293 20.819 1.00 22.18 95 ASP A O 1
ATOM 777 N N . GLY A 1 111 ? -7.958 3.763 20.362 1.00 21.45 96 GLY A N 1
ATOM 778 C CA . GLY A 1 111 ? -8.202 2.345 20.534 1.00 21.40 96 GLY A CA 1
ATOM 779 C C . GLY A 1 111 ? -8.186 2.019 22.017 1.00 23.71 96 GLY A C 1
ATOM 780 O O . GLY A 1 111 ? -8.690 0.972 22.434 1.00 25.98 96 GLY A O 1
ATOM 781 N N . ARG A 1 112 ? -7.546 2.890 22.801 1.00 22.39 97 ARG A N 1
ATOM 782 C CA . ARG A 1 112 ? -7.444 2.764 24.254 1.00 23.70 97 ARG A CA 1
ATOM 783 C C . ARG A 1 112 ? -8.687 3.387 24.915 1.00 25.73 97 ARG A C 1
ATOM 784 O O . ARG A 1 112 ? -9.399 4.187 24.305 1.00 25.24 97 ARG A O 1
ATOM 792 N N . HIS A 1 113 ? -8.927 3.051 26.173 1.00 26.98 98 HIS A N 1
ATOM 793 C CA . HIS A 1 113 ? -10.098 3.564 26.856 1.00 29.97 98 HIS A CA 1
ATOM 794 C C . HIS A 1 113 ? -9.910 4.901 27.528 1.00 24.16 98 HIS A C 1
ATOM 795 O O . HIS A 1 113 ? -8.820 5.237 28.001 1.00 23.09 98 HIS A O 1
ATOM 802 N N . HIS A 1 114 ? -10.971 5.698 27.471 1.00 21.68 99 HIS A N 1
ATOM 803 C CA . HIS A 1 114 ? -10.972 7.031 28.042 1.00 20.71 99 HIS A CA 1
ATOM 804 C C . HIS A 1 114 ? -11.297 7.051 29.522 1.00 21.20 99 HIS A C 1
ATOM 805 O O . HIS A 1 114 ? -11.900 6.113 30.047 1.00 21.24 99 HIS A O 1
ATOM 812 N N . ASP A 1 115 ? -10.863 8.118 30.185 1.00 19.95 100 ASP A N 1
ATOM 813 C CA . ASP A 1 115 ? -11.105 8.319 31.598 1.00 17.11 100 ASP A CA 1
ATOM 814 C C . ASP A 1 115 ? -12.629 8.378 31.763 1.00 17.49 100 ASP A C 1
ATOM 815 O O . ASP A 1 115 ? -13.301 9.129 31.053 1.00 14.67 100 ASP A O 1
ATOM 820 N N . PRO A 1 116 ? -13.194 7.591 32.701 1.00 20.00 101 PRO A N 1
ATOM 821 C CA . PRO A 1 116 ? -14.642 7.577 32.934 1.00 20.50 101 PRO A CA 1
ATOM 822 C C . PRO A 1 116 ? -15.272 8.946 33.260 1.00 18.34 101 PRO A C 1
ATOM 823 O O . PRO A 1 116 ? -16.490 9.108 33.164 1.00 17.21 101 PRO A O 1
ATOM 827 N N . ILE A 1 117 ? -14.462 9.937 33.628 1.00 15.62 102 ILE A N 1
ATOM 828 C CA . ILE A 1 117 ? -15.019 11.271 33.893 1.00 16.84 102 ILE A CA 1
ATOM 829 C C . ILE A 1 117 ? -15.626 11.895 32.614 1.00 17.59 102 ILE A C 1
ATOM 830 O O . ILE A 1 117 ? -16.417 12.840 32.675 1.00 19.83 102 ILE A O 1
ATOM 835 N N . LEU A 1 118 ? -15.296 11.319 31.464 1.00 18.35 103 LEU A N 1
ATOM 836 C CA . LEU A 1 118 ? -15.781 11.795 30.172 1.00 18.90 103 LEU A CA 1
ATOM 837 C C . LEU A 1 118 ? -17.130 11.212 29.762 1.00 18.88 103 LEU A C 1
ATOM 838 O O . LEU A 1 118 ? -17.780 11.707 28.842 1.00 19.92 103 LEU A O 1
ATOM 843 N N . ASN A 1 119 ? -17.553 10.162 30.452 1.00 20.74 104 ASN A N 1
ATOM 844 C CA . ASN A 1 119 ? -18.850 9.541 30.177 1.00 22.80 104 ASN A CA 1
ATOM 845 C C . ASN A 1 119 ? -20.004 10.405 30.653 1.00 21.60 104 ASN A C 1
ATOM 846 O O . ASN A 1 119 ? -19.832 11.282 31.518 1.00 22.04 104 ASN A O 1
ATOM 851 N N . GLY A 1 120 ? -21.189 10.095 30.119 1.00 24.33 105 GLY A N 1
ATOM 852 C CA . GLY A 1 120 ? -22.422 10.766 30.509 1.00 21.83 105 GLY A CA 1
ATOM 853 C C . GLY A 1 120 ? -22.653 12.201 30.108 1.00 22.79 105 GLY A C 1
ATOM 854 O O . GLY A 1 120 ? -23.454 12.894 30.746 1.00 23.52 105 GLY A O 1
ATOM 855 N N . LEU A 1 121 ? -21.942 12.664 29.082 1.00 19.24 106 LEU A N 1
ATOM 856 C CA . LEU A 1 121 ? -22.088 14.030 28.602 1.00 18.42 106 LEU A CA 1
ATOM 857 C C . LEU A 1 121 ? -22.689 13.879 27.217 1.00 18.48 106 LEU A C 1
ATOM 858 O O . LEU A 1 121 ? -22.128 13.186 26.374 1.00 21.20 106 LEU A O 1
ATOM 863 N N . ARG A 1 122 ? -23.853 14.464 26.975 1.00 16.81 107 ARG A N 1
ATOM 864 C CA . ARG A 1 122 ? -24.472 14.317 25.661 1.00 20.16 107 ARG A CA 1
ATOM 865 C C . ARG A 1 122 ? -23.629 14.945 24.545 1.00 21.23 107 ARG A C 1
ATOM 866 O O . ARG A 1 122 ? -23.703 14.520 23.388 1.00 21.28 107 ARG A O 1
ATOM 874 N N . ASP A 1 123 ? -22.866 15.975 24.907 1.00 20.55 108 ASP A N 1
ATOM 875 C CA . ASP A 1 123 ? -21.992 16.693 23.976 1.00 21.43 108 ASP A CA 1
ATOM 876 C C . ASP A 1 123 ? -20.657 15.991 23.669 1.00 19.63 108 ASP A C 1
ATOM 877 O O . ASP A 1 123 ? -19.895 16.470 22.845 1.00 18.86 108 ASP A O 1
ATOM 882 N N . VAL A 1 124 ? -20.347 14.907 24.374 1.00 19.03 109 VAL A N 1
ATOM 883 C CA . VAL A 1 124 ? -19.131 14.160 24.088 1.00 19.47 109 VAL A CA 1
ATOM 884 C C . VAL A 1 124 ? -19.322 12.668 23.794 1.00 21.84 109 VAL A C 1
ATOM 885 O O . VAL A 1 124 ? -19.915 11.905 24.574 1.00 18.97 109 VAL A O 1
ATOM 889 N N . THR A 1 125 ? -18.851 12.297 22.606 1.00 22.09 110 THR A N 1
ATOM 890 C CA . THR A 1 125 ? -18.907 10.941 22.078 1.00 22.01 110 THR A CA 1
ATOM 891 C C . THR A 1 125 ? -17.514 10.305 22.137 1.00 20.85 110 THR A C 1
ATOM 892 O O . THR A 1 125 ? -16.558 10.847 21.600 1.00 22.30 110 THR A O 1
ATOM 896 N N . LEU A 1 126 ? -17.414 9.181 22.835 1.00 21.87 111 LEU A N 1
ATOM 897 C CA . LEU A 1 126 ? -16.175 8.430 22.982 1.00 22.56 111 LEU A CA 1
ATOM 898 C C . LEU A 1 126 ? -16.220 7.272 21.990 1.00 24.25 111 LEU A C 1
ATOM 899 O O . LEU A 1 126 ? -17.232 6.591 21.860 1.00 28.39 111 LEU A O 1
ATOM 904 N N . VAL A 1 127 ? -15.154 7.077 21.240 1.00 23.69 112 VAL A N 1
ATOM 905 C CA . VAL A 1 127 ? -15.130 6.002 20.269 1.00 21.44 112 VAL A CA 1
ATOM 906 C C . VAL A 1 127 ? -13.883 5.176 20.559 1.00 20.33 112 VAL A C 1
ATOM 907 O O . VAL A 1 127 ? -12.815 5.741 20.818 1.00 20.23 112 VAL A O 1
ATOM 911 N N . THR A 1 128 ? -14.045 3.856 20.655 1.00 21.87 113 THR A N 1
ATOM 912 C CA . THR A 1 128 ? -12.902 2.965 20.882 1.00 27.37 113 THR A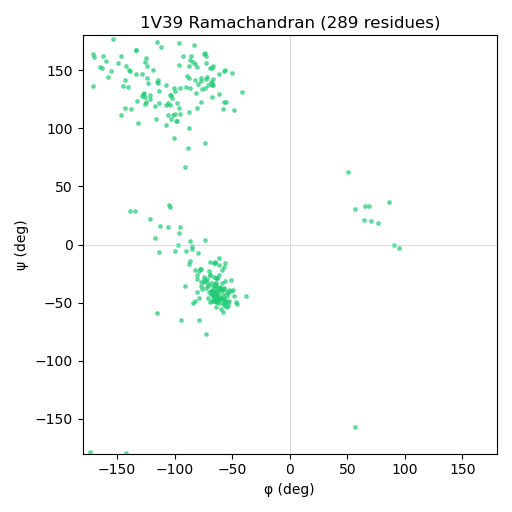 CA 1
ATOM 913 C C . THR A 1 128 ? -12.547 2.353 19.524 1.00 27.76 113 THR A C 1
ATOM 914 O O . THR A 1 128 ? -13.113 1.348 19.119 1.00 28.15 113 THR A O 1
ATOM 918 N N . ARG A 1 129 ? -11.644 3.019 18.813 1.00 32.32 114 ARG A N 1
ATOM 919 C CA . ARG A 1 129 ? -11.218 2.619 17.478 1.00 33.31 114 ARG A CA 1
ATOM 920 C C . ARG A 1 129 ? -9.859 3.187 17.140 1.00 31.72 114 ARG A C 1
ATOM 921 O O . ARG A 1 129 ? -9.545 4.304 17.510 1.00 29.67 114 ARG A O 1
ATOM 929 N N . PHE A 1 130 ? -9.061 2.417 16.416 1.00 33.15 115 PHE A N 1
ATOM 930 C CA . PHE A 1 130 ? -7.784 2.905 15.925 1.00 31.70 115 PHE A CA 1
ATOM 931 C C . PHE A 1 130 ? -8.170 3.334 14.516 1.00 31.51 115 PHE A C 1
ATOM 932 O O . PHE A 1 130 ? -8.704 2.548 13.735 1.00 34.24 115 PHE A O 1
ATOM 940 N N . VAL A 1 131 ? -8.026 4.619 14.247 1.00 33.09 116 VAL A N 1
ATOM 941 C CA . VAL A 1 131 ? -8.399 5.162 12.959 1.00 33.27 116 VAL A CA 1
ATOM 942 C C . VAL A 1 131 ? -7.451 4.794 11.803 1.00 35.59 116 VAL A C 1
ATOM 943 O O . VAL A 1 131 ? -6.222 4.665 11.976 1.00 30.62 116 VAL A O 1
ATOM 947 N N . ASP A 1 132 ? -8.059 4.561 10.646 1.00 36.29 117 ASP A N 1
ATOM 948 C CA . ASP A 1 132 ? -7.338 4.308 9.408 1.00 35.84 117 ASP A CA 1
ATOM 949 C C . ASP A 1 132 ? -8.048 5.211 8.412 1.00 37.66 117 ASP A C 1
ATOM 950 O O . ASP A 1 132 ? -9.132 5.738 8.698 1.00 35.41 117 ASP A O 1
ATOM 955 N N . GLU A 1 133 ? -7.449 5.393 7.249 1.00 40.07 118 GLU A N 1
ATOM 956 C CA . GLU A 1 133 ? -8.004 6.261 6.223 1.00 41.65 118 GLU A CA 1
ATOM 957 C C . GLU A 1 133 ? -9.470 5.991 5.891 1.00 37.89 118 GLU A C 1
ATOM 958 O O . GLU A 1 133 ? -10.248 6.912 5.682 1.00 34.46 118 GLU A O 1
ATOM 964 N N . GLU A 1 134 ? -9.834 4.722 5.840 1.00 37.31 119 GLU A N 1
ATOM 965 C CA . GLU A 1 134 ? -11.200 4.315 5.540 1.00 41.94 119 GLU A CA 1
ATOM 966 C C . GLU A 1 134 ? -12.213 4.777 6.598 1.00 41.15 119 GLU A C 1
ATOM 967 O O . GLU A 1 134 ? -13.324 5.214 6.276 1.00 39.12 119 GLU A O 1
ATOM 973 N N . TYR A 1 135 ? -11.826 4.648 7.863 1.00 39.44 120 TYR A N 1
ATOM 974 C CA . TYR A 1 135 ? -12.673 5.041 8.971 1.00 33.94 120 TYR A CA 1
ATOM 975 C C . TYR A 1 135 ? -12.845 6.558 8.922 1.00 32.74 120 TYR A C 1
ATOM 976 O O . TYR A 1 135 ? -13.948 7.067 9.096 1.00 32.89 120 TYR A O 1
ATOM 985 N N . LEU A 1 136 ? -11.759 7.282 8.660 1.00 31.25 121 LEU A N 1
ATOM 986 C CA . LEU A 1 136 ? -11.829 8.739 8.550 1.00 29.93 121 LEU A CA 1
ATOM 987 C C . LEU A 1 136 ? -12.912 9.117 7.544 1.00 31.02 121 LEU A C 1
ATOM 988 O O . LEU A 1 136 ? -13.656 10.071 7.753 1.00 30.32 121 LEU A O 1
ATOM 993 N N . ARG A 1 137 ? -13.005 8.346 6.460 1.00 34.24 122 ARG A N 1
ATOM 994 C CA . ARG A 1 137 ? -13.990 8.591 5.405 1.00 38.51 122 ARG A CA 1
ATOM 995 C C . ARG A 1 137 ? -15.421 8.423 5.920 1.00 38.06 122 ARG A C 1
ATOM 996 O O . ARG A 1 137 ? -16.290 9.272 5.675 1.00 36.60 122 ARG A O 1
ATOM 1004 N N . SER A 1 138 ? -15.655 7.360 6.680 1.00 40.78 123 SER A N 1
ATOM 1005 C CA . SER A 1 138 ? -16.989 7.093 7.217 1.00 42.66 123 SER A CA 1
ATOM 1006 C C . SER A 1 138 ? -17.449 8.132 8.231 1.00 40.37 123 SER A C 1
ATOM 1007 O O . SER A 1 138 ? -18.613 8.548 8.221 1.00 38.22 123 SER A O 1
ATOM 1010 N N . ILE A 1 139 ? -16.541 8.563 9.100 1.00 38.43 124 ILE A N 1
ATOM 1011 C CA . ILE A 1 139 ? -16.910 9.565 10.085 1.00 39.36 124 ILE A CA 1
ATOM 1012 C C . ILE A 1 139 ? -17.096 10.907 9.407 1.00 37.96 124 ILE A C 1
ATOM 1013 O O . ILE A 1 139 ? -17.894 11.713 9.855 1.00 39.59 124 ILE A O 1
ATOM 1018 N N . LYS A 1 140 ? -16.375 11.144 8.317 1.00 36.55 125 LYS A N 1
ATOM 1019 C CA . LYS A 1 140 ? -16.539 12.384 7.588 1.00 37.10 125 LYS A CA 1
ATOM 1020 C C . LYS A 1 140 ? -17.950 12.375 6.987 1.00 39.82 125 LYS A C 1
ATOM 1021 O O . LYS A 1 140 ? -18.662 13.387 7.028 1.00 37.94 125 LYS A O 1
ATOM 1027 N N . LYS A 1 141 ? -18.347 11.237 6.418 1.00 44.77 126 LYS A N 1
ATOM 1028 C CA . LYS A 1 141 ? -19.681 11.114 5.843 1.00 49.54 126 LYS A CA 1
ATOM 1029 C C . LYS A 1 141 ? -20.709 11.244 6.952 1.00 50.40 126 LYS A C 1
ATOM 1030 O O . LYS A 1 141 ? -21.804 11.754 6.718 1.00 53.14 126 LYS A O 1
ATOM 1036 N N . GLN A 1 142 ? -20.383 10.744 8.145 1.00 49.42 127 GLN A N 1
ATOM 1037 C CA . GLN A 1 142 ? -21.321 10.830 9.261 1.00 49.97 127 GLN A CA 1
ATOM 1038 C C . GLN A 1 142 ? -21.361 12.181 9.996 1.00 49.13 127 GLN A C 1
ATOM 1039 O O . GLN A 1 142 ? -22.404 12.571 10.519 1.00 49.88 127 GLN A O 1
ATOM 1045 N N . LEU A 1 143 ? -20.249 12.908 10.025 1.00 48.77 128 LEU A N 1
ATOM 1046 C CA . LEU A 1 143 ? -20.228 14.216 10.682 1.00 49.93 128 LEU A CA 1
ATOM 1047 C C . LEU A 1 143 ? -20.951 15.254 9.820 1.00 53.59 128 LEU A C 1
ATOM 1048 O O . LEU A 1 143 ? -21.532 16.226 10.326 1.00 55.12 128 LEU A O 1
ATOM 1053 N N . HIS A 1 144 ? -20.857 15.065 8.507 1.00 57.26 129 HIS A N 1
ATOM 1054 C CA . HIS A 1 144 ? -21.472 15.954 7.536 1.00 58.59 129 HIS A CA 1
ATOM 1055 C C . HIS A 1 144 ? -22.877 16.372 7.962 1.00 57.97 129 HIS A C 1
ATOM 1056 O O . HIS A 1 144 ? -23.736 15.522 8.194 1.00 56.45 129 HIS A O 1
ATOM 1063 N N . PRO A 1 145 ? -23.165 17.685 7.909 1.00 58.74 130 PRO A N 1
ATOM 1064 C CA . PRO A 1 145 ? -22.323 18.793 7.439 1.00 57.63 130 PRO A CA 1
ATOM 1065 C C . PRO A 1 145 ? -21.681 19.711 8.489 1.00 56.26 130 PRO A C 1
ATOM 1066 O O . PRO A 1 145 ? -21.540 20.914 8.237 1.00 57.49 130 PRO A O 1
ATOM 1070 N N . SER A 1 146 ? -21.303 19.192 9.648 1.00 52.84 131 SER A N 1
ATOM 1071 C CA . SER A 1 146 ? -20.695 20.070 10.647 1.00 50.99 131 SER A CA 1
ATOM 1072 C C . SER A 1 146 ? -19.267 20.496 10.286 1.00 44.98 131 SER A C 1
ATOM 1073 O O . SER A 1 146 ? -18.598 19.835 9.492 1.00 43.45 131 SER A O 1
ATOM 1076 N N . LYS A 1 147 ? -18.850 21.632 10.843 1.00 39.82 132 LYS A N 1
ATOM 1077 C CA . LYS A 1 147 ? -17.515 22.188 10.671 1.00 34.39 132 LYS A CA 1
ATOM 1078 C C . LYS A 1 147 ? -16.655 21.429 11.663 1.00 31.35 132 LYS A C 1
ATOM 1079 O O . LYS A 1 147 ? -17.019 21.316 12.828 1.00 31.43 132 LYS A O 1
ATOM 1085 N N . ILE A 1 148 ? -15.521 20.909 11.205 1.00 28.83 133 ILE A N 1
ATOM 1086 C CA . ILE A 1 148 ? -14.627 20.116 12.040 1.00 23.82 133 ILE A CA 1
ATOM 1087 C C . ILE A 1 148 ? -13.333 20.791 12.453 1.00 22.75 133 ILE A C 1
ATOM 1088 O O . ILE A 1 148 ? -12.708 21.489 11.666 1.00 23.72 133 ILE A O 1
ATOM 1093 N N . ILE A 1 149 ? -12.977 20.615 13.721 1.00 21.67 134 ILE A N 1
ATOM 1094 C CA . ILE A 1 149 ? -11.733 21.115 14.279 1.00 18.89 134 ILE A CA 1
ATOM 1095 C C . ILE A 1 149 ? -11.008 19.832 14.676 1.00 23.24 134 ILE A C 1
ATOM 1096 O O . ILE A 1 149 ? -11.534 19.029 15.440 1.00 22.88 134 ILE A O 1
ATOM 1101 N N . LEU A 1 150 ? -9.835 19.599 14.092 1.00 22.02 135 LEU A N 1
ATOM 1102 C CA . LEU A 1 150 ? -9.082 18.397 14.365 1.00 18.21 135 LEU A CA 1
ATOM 1103 C C . LEU A 1 150 ? -7.958 18.620 15.345 1.00 17.57 135 LEU A C 1
ATOM 1104 O O . LEU A 1 150 ? -7.286 19.652 15.300 1.00 20.03 135 LEU A O 1
ATOM 1109 N N . ILE A 1 151 ? -7.840 17.706 16.308 1.00 18.04 136 ILE A N 1
ATOM 1110 C CA . ILE A 1 151 ? -6.747 17.715 17.278 1.00 17.30 136 ILE A CA 1
ATOM 1111 C C . ILE A 1 151 ? -6.193 16.286 17.198 1.00 18.83 136 ILE A C 1
ATOM 1112 O O . ILE A 1 151 ? -6.937 15.301 17.218 1.00 16.75 136 ILE A O 1
ATOM 1117 N N . SER A 1 152 ? -4.884 16.186 17.004 1.00 19.51 137 SER A N 1
ATOM 1118 C CA . SER A 1 152 ? -4.232 14.898 16.908 1.00 17.84 137 SER A CA 1
ATOM 1119 C C . SER A 1 152 ? -3.049 14.742 17.855 1.00 16.34 137 SER A C 1
ATOM 1120 O O . SER A 1 152 ? -2.210 15.628 17.974 1.00 18.78 137 SER A O 1
ATOM 1123 N N . ASP A 1 153 ? -3.044 13.641 18.598 1.00 17.58 138 ASP A N 1
ATOM 1124 C CA . ASP A 1 153 ? -1.970 13.331 19.521 1.00 16.16 138 ASP A CA 1
ATOM 1125 C C . ASP A 1 153 ? -1.665 11.838 19.404 1.00 15.77 138 ASP A C 1
ATOM 1126 O O . ASP A 1 153 ? -1.215 11.219 20.362 1.00 18.24 138 ASP A O 1
ATOM 1131 N N . VAL A 1 154 ? -1.900 11.259 18.226 1.00 19.89 139 VAL A N 1
ATOM 1132 C CA . VAL A 1 154 ? -1.639 9.833 18.028 1.00 22.17 139 VAL A CA 1
ATOM 1133 C C . VAL A 1 154 ? -0.162 9.520 18.241 1.00 23.14 139 VAL A C 1
ATOM 1134 O O . VAL A 1 154 ? 0.691 10.359 17.992 1.00 27.02 139 VAL A O 1
ATOM 1138 N N . ARG A 1 155 ? 0.127 8.334 18.758 1.00 26.67 140 ARG A N 1
ATOM 1139 C CA . ARG A 1 155 ? 1.495 7.901 19.003 1.00 31.87 140 ARG A CA 1
ATOM 1140 C C . ARG A 1 155 ? 1.588 6.429 18.628 1.00 39.15 140 ARG A C 1
ATOM 1141 O O . ARG A 1 155 ? 0.676 5.646 18.946 1.00 40.04 140 ARG A O 1
ATOM 1143 N N . SER A 1 156 ? 2.669 6.082 17.915 1.00 45.17 141 SER A N 1
ATOM 1144 C CA . SER A 1 156 ? 2.961 4.717 17.445 1.00 49.21 141 SER A CA 1
ATOM 1145 C C . SER A 1 156 ? 3.393 3.771 18.575 1.00 51.73 141 SER A C 1
ATOM 1146 O O . SER A 1 156 ? 4.601 3.762 18.929 1.00 57.40 141 SER A O 1
ATOM 1148 N N . PRO A 1 163 ? 9.988 5.579 19.744 1.00 68.33 148 PRO A N 1
ATOM 1149 C CA . PRO A 1 163 ? 9.425 5.582 18.354 1.00 63.21 148 PRO A CA 1
ATOM 1150 C C . PRO A 1 163 ? 10.552 5.797 17.336 1.00 59.68 148 PRO A C 1
ATOM 1151 O O . PRO A 1 163 ? 11.450 6.616 17.565 1.00 58.74 148 PRO A O 1
ATOM 1155 N N . SER A 1 164 ? 10.536 5.038 16.243 1.00 53.70 149 SER A N 1
ATOM 1156 C CA . SER A 1 164 ? 11.556 5.187 15.219 1.00 47.27 149 SER A CA 1
ATOM 1157 C C . SER A 1 164 ? 11.163 6.340 14.302 1.00 43.79 149 SER A C 1
ATOM 1158 O O . SER A 1 164 ? 10.047 6.861 14.384 1.00 43.54 149 SER A O 1
ATOM 1161 N N . THR A 1 165 ? 12.069 6.718 13.407 1.00 38.60 150 THR A N 1
ATOM 1162 C CA . THR A 1 165 ? 11.795 7.768 12.440 1.00 36.29 150 THR A CA 1
ATOM 1163 C C . THR A 1 165 ? 10.765 7.181 11.479 1.00 35.23 150 THR A C 1
ATOM 1164 O O . THR A 1 165 ? 9.958 7.899 10.894 1.00 37.64 150 THR A O 1
ATOM 1168 N N . ALA A 1 166 ? 10.773 5.856 11.364 1.00 35.11 151 ALA A N 1
ATOM 1169 C CA . ALA A 1 166 ? 9.823 5.141 10.512 1.00 35.98 151 ALA A CA 1
ATOM 1170 C C . ALA A 1 166 ? 8.411 5.305 11.085 1.00 35.77 151 ALA A C 1
ATOM 1171 O O . ALA A 1 166 ? 7.445 5.495 10.346 1.00 36.97 151 ALA A O 1
ATOM 1173 N N . ASP A 1 167 ? 8.307 5.195 12.406 1.00 34.68 152 ASP A N 1
ATOM 1174 C CA . ASP A 1 167 ? 7.049 5.375 13.126 1.00 34.40 152 ASP A CA 1
ATOM 1175 C C . ASP A 1 167 ? 6.535 6.800 12.957 1.00 32.66 152 ASP A C 1
ATOM 1176 O O . ASP A 1 167 ? 5.362 7.017 12.636 1.00 33.69 152 ASP A O 1
ATOM 1181 N N . LEU A 1 168 ? 7.415 7.769 13.192 1.00 29.09 153 LEU A N 1
ATOM 1182 C CA . LEU A 1 168 ? 7.058 9.174 13.059 1.00 27.96 153 LEU A CA 1
ATOM 1183 C C . LEU A 1 168 ? 6.469 9.489 11.696 1.00 27.99 153 LEU A C 1
ATOM 1184 O O . LEU A 1 168 ? 5.344 10.009 11.601 1.00 25.19 153 LEU A O 1
ATOM 1189 N N . LEU A 1 169 ? 7.201 9.130 10.641 1.00 28.33 154 LEU A N 1
ATOM 1190 C CA . LEU A 1 169 ? 6.766 9.396 9.263 1.00 27.91 154 LEU A CA 1
ATOM 1191 C C . LEU A 1 169 ? 5.370 8.848 8.985 1.00 24.22 154 LEU A C 1
ATOM 1192 O O . LEU A 1 169 ? 4.527 9.506 8.353 1.00 24.54 154 LEU A O 1
ATOM 1197 N N . SER A 1 170 ? 5.121 7.651 9.489 1.00 24.11 155 SER A N 1
ATOM 1198 C CA . SER A 1 170 ? 3.833 7.008 9.329 1.00 26.31 155 SER A CA 1
ATOM 1199 C C . SER A 1 170 ? 2.738 7.806 10.065 1.00 23.96 155 SER A C 1
ATOM 1200 O O . SER A 1 170 ? 1.640 7.973 9.527 1.00 24.15 155 SER A O 1
ATOM 1203 N N . ASN A 1 171 ? 3.048 8.310 11.269 1.00 26.83 156 ASN A N 1
ATOM 1204 C CA . ASN A 1 171 ? 2.105 9.115 12.074 1.00 27.28 156 ASN A CA 1
ATOM 1205 C C . ASN A 1 171 ? 1.793 10.405 11.346 1.00 27.18 156 ASN A C 1
ATOM 1206 O O . ASN A 1 171 ? 0.626 10.781 11.205 1.00 28.05 156 ASN A O 1
ATOM 1211 N N . TYR A 1 172 ? 2.850 11.086 10.896 1.00 30.20 157 TYR A N 1
ATOM 1212 C CA . TYR A 1 172 ? 2.737 12.353 10.161 1.00 26.69 157 TYR A CA 1
ATOM 1213 C C . TYR A 1 172 ? 1.948 12.159 8.883 1.00 25.82 157 TYR A C 1
ATOM 1214 O O . TYR A 1 172 ? 1.102 12.987 8.530 1.00 25.47 157 TYR A O 1
ATOM 1223 N N . ALA A 1 173 ? 2.170 11.020 8.237 1.00 26.45 158 ALA A N 1
ATOM 1224 C CA . ALA A 1 173 ? 1.461 10.685 7.014 1.00 27.03 158 ALA A CA 1
ATOM 1225 C C . ALA A 1 173 ? -0.041 10.538 7.327 1.00 28.11 158 ALA A C 1
ATOM 1226 O O . ALA A 1 173 ? -0.890 10.996 6.561 1.00 28.03 158 ALA A O 1
ATOM 1228 N N . LEU A 1 174 ? -0.367 9.929 8.467 1.00 28.97 159 LEU A N 1
ATOM 1229 C CA . LEU A 1 174 ? -1.772 9.760 8.872 1.00 29.73 159 LEU A CA 1
ATOM 1230 C C . LEU A 1 174 ? -2.399 11.108 9.216 1.00 25.02 159 LEU A C 1
ATOM 1231 O O . LEU A 1 174 ? -3.534 11.385 8.838 1.00 22.16 159 LEU A O 1
ATOM 1236 N N . GLN A 1 175 ? -1.625 11.963 9.880 1.00 25.50 160 GLN A N 1
ATOM 1237 C CA . GLN A 1 175 ? -2.089 13.295 10.249 1.00 24.00 160 GLN A CA 1
ATOM 1238 C C . GLN A 1 175 ? -2.449 14.131 9.031 1.00 26.70 160 GLN A C 1
ATOM 1239 O O . GLN A 1 175 ? -3.455 14.847 9.025 1.00 28.64 160 GLN A O 1
ATOM 1245 N N . ASN A 1 176 ? -1.686 13.985 7.955 1.00 29.83 161 ASN A N 1
ATOM 1246 C CA . ASN A 1 176 ? -1.981 14.744 6.742 1.00 27.56 161 ASN A CA 1
ATOM 1247 C C . ASN A 1 176 ? -3.227 14.192 6.057 1.00 25.47 161 ASN A C 1
ATOM 1248 O O . ASN A 1 176 ? -3.978 14.946 5.437 1.00 25.08 161 ASN A O 1
ATOM 1253 N N . VAL A 1 177 ? -3.460 12.886 6.192 1.00 24.45 162 VAL A N 1
ATOM 1254 C CA . VAL A 1 177 ? -4.641 12.239 5.612 1.00 24.13 162 VAL A CA 1
ATOM 1255 C C . VAL A 1 177 ? -5.902 12.589 6.422 1.00 24.55 162 VAL A C 1
ATOM 1256 O O . VAL A 1 177 ? -7.019 12.631 5.893 1.00 23.17 162 VAL A O 1
ATOM 1260 N N . MET A 1 178 ? -5.700 12.861 7.708 1.00 25.40 163 MET A N 1
ATOM 1261 C CA . MET A 1 178 ? -6.781 13.281 8.595 1.00 24.96 163 MET A CA 1
ATOM 1262 C C . MET A 1 178 ? -7.288 14.624 8.057 1.00 27.02 163 MET A C 1
ATOM 1263 O O . MET A 1 178 ? -8.493 14.844 7.922 1.00 27.96 163 MET A O 1
ATOM 1268 N N . ILE A 1 179 ? -6.354 15.516 7.731 1.00 27.35 164 ILE A N 1
ATOM 1269 C CA . ILE A 1 179 ? -6.709 16.832 7.211 1.00 28.14 164 ILE A CA 1
ATOM 1270 C C . ILE A 1 179 ? -7.340 16.777 5.828 1.00 28.32 164 ILE A C 1
ATOM 1271 O O . ILE A 1 179 ? -8.306 17.483 5.560 1.00 27.58 164 ILE A O 1
ATOM 1276 N N . SER A 1 180 ? -6.828 15.921 4.953 1.00 32.35 165 SER A N 1
ATOM 1277 C CA . SER A 1 180 ? -7.395 15.835 3.610 1.00 32.36 165 SER A CA 1
ATOM 1278 C C . SER A 1 180 ? -8.764 15.202 3.569 1.00 30.55 165 SER A C 1
ATOM 1279 O O . SER A 1 180 ? -9.588 15.599 2.751 1.00 30.93 165 SER A O 1
ATOM 1282 N N . ILE A 1 181 ? -9.003 14.206 4.426 1.00 32.18 166 ILE A N 1
ATOM 1283 C CA . ILE A 1 181 ? -10.319 13.541 4.476 1.00 29.90 166 ILE A CA 1
ATOM 1284 C C . ILE A 1 181 ? -11.315 14.333 5.322 1.00 27.83 166 ILE A C 1
ATOM 1285 O O . ILE A 1 181 ? -12.420 14.602 4.882 1.00 29.56 166 ILE A O 1
ATOM 1290 N N . LEU A 1 182 ? -10.907 14.728 6.521 1.00 26.29 167 LEU A N 1
ATOM 1291 C CA . LEU A 1 182 ? -11.784 15.476 7.400 1.00 25.91 167 LEU A CA 1
ATOM 1292 C C . LEU A 1 182 ? -12.010 16.880 6.905 1.00 27.42 167 LEU A C 1
ATOM 1293 O O . LEU A 1 182 ? -13.099 17.440 7.080 1.00 26.58 167 LEU A O 1
ATOM 1298 N N . ASN A 1 183 ? -10.982 17.448 6.283 1.00 26.33 168 ASN A N 1
ATOM 1299 C CA . ASN A 1 183 ? -11.053 18.815 5.766 1.00 26.88 168 ASN A CA 1
ATOM 1300 C C . ASN A 1 183 ? -11.562 19.765 6.868 1.00 26.93 168 ASN A C 1
ATOM 1301 O O . ASN A 1 183 ? -12.619 20.398 6.747 1.00 26.09 168 ASN A O 1
ATOM 1306 N N . PRO A 1 184 ? -10.802 19.876 7.962 1.00 25.48 169 PRO A N 1
ATOM 1307 C CA . PRO A 1 184 ? -11.150 20.723 9.096 1.00 24.12 169 PRO A CA 1
ATOM 1308 C C . PRO A 1 184 ? -10.965 22.197 8.840 1.00 26.25 169 PRO A C 1
ATOM 1309 O O . PRO A 1 184 ? -10.303 22.580 7.876 1.00 32.73 169 PRO A O 1
ATOM 1313 N N . VAL A 1 185 ? -11.549 23.021 9.707 1.00 24.24 170 VAL A N 1
ATOM 1314 C CA . VAL A 1 185 ? -11.440 24.468 9.604 1.00 23.14 170 VAL A CA 1
ATOM 1315 C C . VAL A 1 185 ? -10.185 24.911 10.341 1.00 24.01 170 VAL A C 1
ATOM 1316 O O . VAL A 1 185 ? -9.715 26.034 10.167 1.00 26.26 170 VAL A O 1
ATOM 1320 N N . ALA A 1 186 ? -9.663 24.024 11.183 1.00 22.18 171 ALA A N 1
ATOM 1321 C CA . ALA A 1 186 ? -8.448 24.279 11.953 1.00 18.93 171 ALA A CA 1
ATOM 1322 C C . ALA A 1 186 ? -7.914 22.949 12.449 1.00 21.19 171 ALA A C 1
ATOM 1323 O O . ALA A 1 186 ? -8.635 21.958 12.467 1.00 20.28 171 ALA A O 1
ATOM 1325 N N . SER A 1 187 ? -6.650 22.915 12.849 1.00 21.58 172 SER A N 1
ATOM 1326 C CA . SER A 1 187 ? -6.071 21.688 13.338 1.00 19.40 172 SER A CA 1
ATOM 1327 C C . SER A 1 187 ? -4.912 21.954 14.263 1.00 17.16 172 SER A C 1
ATOM 1328 O O . SER A 1 187 ? -4.307 23.013 14.214 1.00 19.27 172 SER A O 1
ATOM 1331 N N . SER A 1 188 ? -4.730 21.056 15.219 1.00 17.85 173 SER A N 1
ATOM 1332 C CA . SER A 1 188 ? -3.598 21.093 16.133 1.00 20.10 173 SER A CA 1
ATOM 1333 C C . SER A 1 188 ? -3.005 19.698 15.957 1.00 22.62 173 SER A C 1
ATOM 1334 O O . SER A 1 188 ? -3.691 18.691 16.181 1.00 22.06 173 SER A O 1
ATOM 1337 N N . LEU A 1 189 ? -1.744 19.634 15.544 1.00 23.83 174 LEU A N 1
ATOM 1338 C CA . LEU A 1 189 ? -1.085 18.363 15.299 1.00 19.66 174 LEU A CA 1
ATOM 1339 C C . LEU A 1 189 ? 0.186 18.227 16.118 1.00 18.09 174 LEU A C 1
ATOM 1340 O O . LEU A 1 189 ? 0.905 19.201 16.355 1.00 21.40 174 LEU A O 1
ATOM 1345 N N . LYS A 1 190 ? 0.440 17.011 16.572 1.00 16.07 175 LYS A N 1
ATOM 1346 C CA . LYS A 1 190 ? 1.628 16.691 17.328 1.00 16.49 175 LYS A CA 1
ATOM 1347 C C . LYS A 1 190 ? 2.802 16.868 16.344 1.00 19.88 175 LYS A C 1
ATOM 1348 O O . LYS A 1 190 ? 2.725 16.431 15.197 1.00 20.75 175 LYS A O 1
ATOM 1354 N N . TRP A 1 191 ? 3.897 17.472 16.779 1.00 21.39 176 TRP A N 1
ATOM 1355 C CA . TRP A 1 191 ? 5.008 17.677 15.871 1.00 20.82 176 TRP A CA 1
ATOM 1356 C C . TRP A 1 191 ? 6.379 17.613 16.523 1.00 20.16 176 TRP A C 1
ATOM 1357 O O . TRP A 1 191 ? 6.715 18.444 17.354 1.00 21.09 176 TRP A O 1
ATOM 1368 N N . ARG A 1 192 ? 7.143 16.578 16.189 1.00 20.49 177 ARG A N 1
ATOM 1369 C CA . ARG A 1 192 ? 8.506 16.431 16.692 1.00 22.18 177 ARG A CA 1
ATOM 1370 C C . ARG A 1 192 ? 9.338 15.967 15.501 1.00 22.34 177 ARG A C 1
ATOM 1371 O O . ARG A 1 192 ? 9.115 14.907 14.942 1.00 22.07 177 ARG A O 1
ATOM 1379 N N . CYS A 1 193 ? 10.286 16.786 15.095 1.00 26.28 178 CYS A N 1
ATOM 1380 C CA . CYS A 1 193 ? 11.107 16.446 13.949 1.00 26.14 178 CYS A CA 1
ATOM 1381 C C . CYS A 1 193 ? 12.015 15.256 14.227 1.00 25.14 178 CYS A C 1
ATOM 1382 O O . CYS A 1 193 ? 12.511 15.097 15.340 1.00 26.84 178 CYS A O 1
ATOM 1385 N N . PRO A 1 194 ? 12.124 14.329 13.264 1.00 26.42 179 PRO A N 1
ATOM 1386 C CA . PRO A 1 194 ? 12.994 13.163 13.441 1.00 27.62 179 PRO A CA 1
ATOM 1387 C C . PRO A 1 194 ? 14.416 13.678 13.714 1.00 25.50 179 PRO A C 1
ATOM 1388 O O . PRO A 1 194 ? 14.772 14.769 13.279 1.00 26.00 179 PRO A O 1
ATOM 1392 N N . PHE A 1 195 ? 15.200 12.937 14.478 1.00 26.02 180 PHE A N 1
ATOM 1393 C CA . PHE A 1 195 ? 16.557 13.370 14.790 1.00 29.52 180 PHE A CA 1
ATOM 1394 C C . PHE A 1 195 ? 17.460 13.264 13.548 1.00 32.90 180 PHE A C 1
ATOM 1395 O O . PHE A 1 195 ? 17.366 12.294 12.793 1.00 32.78 180 PHE A O 1
ATOM 1403 N N . PRO A 1 196 ? 18.316 14.278 13.300 1.00 34.96 181 PRO A N 1
ATOM 1404 C CA . PRO A 1 196 ? 19.191 14.242 12.124 1.00 36.29 181 PRO A CA 1
ATOM 1405 C C . PRO A 1 196 ? 19.972 12.930 11.945 1.00 40.00 181 PRO A C 1
ATOM 1406 O O . PRO A 1 196 ? 20.053 12.397 10.831 1.00 38.62 181 PRO A O 1
ATOM 1410 N N . ASP A 1 197 ? 20.456 12.364 13.049 1.00 40.52 182 ASP A N 1
ATOM 1411 C CA . ASP A 1 197 ? 21.201 11.108 12.990 1.00 45.35 182 ASP A CA 1
ATOM 1412 C C . ASP A 1 197 ? 20.322 9.865 12.716 1.00 45.96 182 ASP A C 1
ATOM 1413 O O . ASP A 1 197 ? 20.812 8.728 12.707 1.00 48.88 182 ASP A O 1
ATOM 1418 N N . GLN A 1 198 ? 19.031 10.086 12.487 1.00 43.42 183 GLN A N 1
ATOM 1419 C CA . GLN A 1 198 ? 18.093 9.009 12.210 1.00 40.04 183 GLN A CA 1
ATOM 1420 C C . GLN A 1 198 ? 17.248 9.430 11.032 1.00 37.72 183 GLN A C 1
ATOM 1421 O O . GLN A 1 198 ? 16.096 9.015 10.895 1.00 38.18 183 GLN A O 1
ATOM 1427 N N . TRP A 1 199 ? 17.824 10.260 10.175 1.00 35.71 184 TRP A N 1
ATOM 1428 C CA . TRP A 1 199 ? 17.100 10.735 9.024 1.00 36.45 184 TRP A CA 1
ATOM 1429 C C . TRP A 1 199 ? 16.815 9.609 8.026 1.00 39.21 184 TRP A C 1
ATOM 1430 O O . TRP A 1 199 ? 17.641 8.723 7.849 1.00 44.16 184 TRP A O 1
ATOM 1441 N N . ILE A 1 200 ? 15.617 9.582 7.446 1.00 38.77 185 ILE A N 1
ATOM 1442 C CA . ILE A 1 200 ? 15.277 8.563 6.454 1.00 36.49 185 ILE A CA 1
ATOM 1443 C C . ILE A 1 200 ? 15.057 9.263 5.135 1.00 38.63 185 ILE A C 1
ATOM 1444 O O . ILE A 1 200 ? 15.724 8.974 4.155 1.00 46.66 185 ILE A O 1
ATOM 1449 N N . LYS A 1 201 ? 14.103 10.181 5.104 1.00 38.36 186 LYS A N 1
ATOM 1450 C CA . LYS A 1 201 ? 13.792 10.912 3.896 1.00 36.85 186 LYS A CA 1
ATOM 1451 C C . LYS A 1 201 ? 13.071 12.189 4.243 1.00 38.28 186 LYS A C 1
ATOM 1452 O O . LYS A 1 201 ? 12.556 12.341 5.348 1.00 37.84 186 LYS A O 1
ATOM 1458 N N . ASP A 1 202 ? 13.132 13.139 3.320 1.00 41.00 187 ASP A N 1
ATOM 1459 C CA . ASP A 1 202 ? 12.469 14.421 3.461 1.00 43.05 187 ASP A CA 1
ATOM 1460 C C . ASP A 1 202 ? 10.966 14.203 3.362 1.00 44.60 187 ASP A C 1
ATOM 1461 O O . ASP A 1 202 ? 10.534 13.240 2.723 1.00 49.44 187 ASP A O 1
ATOM 1466 N N . PHE A 1 203 ? 10.172 15.060 3.998 1.00 41.27 188 PHE A N 1
ATOM 1467 C CA . PHE A 1 203 ? 8.717 14.904 3.931 1.00 36.68 188 PHE A CA 1
ATOM 1468 C C . PHE A 1 203 ? 7.998 16.224 4.122 1.00 33.07 188 PHE A C 1
ATOM 1469 O O . PHE A 1 203 ? 8.635 17.254 4.310 1.00 32.27 188 PHE A O 1
ATOM 1477 N N . TYR A 1 204 ? 6.676 16.199 4.008 1.00 31.60 189 TYR A N 1
ATOM 1478 C CA . TYR A 1 204 ? 5.873 17.402 4.159 1.00 33.64 189 TYR A CA 1
ATOM 1479 C C . TYR A 1 204 ? 4.954 17.391 5.378 1.00 34.50 189 TYR A C 1
ATOM 1480 O O . TYR A 1 204 ? 4.423 16.353 5.767 1.00 36.17 189 TYR A O 1
ATOM 1489 N N . ILE A 1 205 ? 4.838 18.543 6.021 1.00 34.21 190 ILE A N 1
ATOM 1490 C CA . ILE A 1 205 ? 3.943 18.705 7.164 1.00 35.22 190 ILE A CA 1
ATOM 1491 C C . ILE A 1 205 ? 3.056 19.898 6.804 1.00 35.91 190 ILE A C 1
ATOM 1492 O O . ILE A 1 205 ? 3.414 20.694 5.923 1.00 34.06 190 ILE A O 1
ATOM 1497 N N . PRO A 1 206 ? 1.855 19.999 7.406 1.00 36.66 191 PRO A N 1
ATOM 1498 C CA . PRO A 1 206 ? 1.033 21.149 7.039 1.00 34.02 191 PRO A CA 1
ATOM 1499 C C . PRO A 1 206 ? 1.666 22.427 7.541 1.00 33.43 191 PRO A C 1
ATOM 1500 O O . PRO A 1 206 ? 2.454 22.435 8.498 1.00 34.15 191 PRO A O 1
ATOM 1504 N N . HIS A 1 207 ? 1.397 23.502 6.832 1.00 32.74 192 HIS A N 1
ATOM 1505 C CA . HIS A 1 207 ? 1.931 24.770 7.245 1.00 35.81 192 HIS A CA 1
ATOM 1506 C C . HIS A 1 207 ? 1.078 25.244 8.435 1.00 36.47 192 HIS A C 1
ATOM 1507 O O . HIS A 1 207 ? -0.155 25.152 8.404 1.00 36.91 192 HIS A O 1
ATOM 1514 N N . GLY A 1 208 ? 1.744 25.715 9.481 1.00 35.39 193 GLY A N 1
ATOM 1515 C CA . GLY A 1 208 ? 1.062 26.219 10.656 1.00 34.03 193 GLY A CA 1
ATOM 1516 C C . GLY A 1 208 ? 2.065 26.828 11.615 1.00 33.49 193 GLY A C 1
ATOM 1517 O O . GLY A 1 208 ? 3.253 26.893 11.303 1.00 36.12 193 GLY A O 1
ATOM 1518 N N . ASN A 1 209 ? 1.600 27.306 12.766 1.00 31.54 194 ASN A N 1
ATOM 1519 C CA . ASN A 1 209 ? 2.488 27.895 13.756 1.00 28.16 194 ASN A CA 1
ATOM 1520 C C . ASN A 1 209 ? 3.027 26.793 14.639 1.00 25.96 194 ASN A C 1
ATOM 1521 O O . ASN A 1 209 ? 2.281 25.904 15.024 1.00 25.08 194 ASN A O 1
ATOM 1526 N N . LYS A 1 210 ? 4.331 26.816 14.900 1.00 24.16 195 LYS A N 1
ATOM 1527 C CA . LYS A 1 210 ? 4.968 25.804 15.732 1.00 25.63 195 LYS A CA 1
ATOM 1528 C C . LYS A 1 210 ? 4.875 26.273 17.150 1.00 23.34 195 LYS A C 1
ATOM 1529 O O . LYS A 1 210 ? 5.816 26.864 17.668 1.00 22.12 195 LYS A O 1
ATOM 1535 N N . MET A 1 211 ? 3.733 26.025 17.773 1.00 24.80 196 MET A N 1
ATOM 1536 C CA . MET A 1 211 ? 3.509 26.422 19.161 1.00 22.10 196 MET A CA 1
ATOM 1537 C C . MET A 1 211 ? 4.402 25.616 20.116 1.00 20.01 196 MET A C 1
ATOM 1538 O O . MET A 1 211 ? 4.469 24.379 20.044 1.00 21.65 196 MET A O 1
ATOM 1543 N N . LEU A 1 212 ? 5.149 26.328 20.950 1.00 18.02 197 LEU A N 1
ATOM 1544 C CA . LEU A 1 212 ? 6.015 25.715 21.941 1.00 20.22 197 LEU A CA 1
ATOM 1545 C C . LEU A 1 212 ? 5.158 25.299 23.155 1.00 21.38 197 LEU A C 1
ATOM 1546 O O . LEU A 1 212 ? 4.148 25.933 23.478 1.00 20.47 197 LEU A O 1
ATOM 1551 N N . GLN A 1 213 ? 5.611 24.284 23.865 1.00 19.31 198 GLN A N 1
ATOM 1552 C CA . GLN A 1 213 ? 4.871 23.745 24.995 1.00 20.35 198 GLN A CA 1
ATOM 1553 C C . GLN A 1 213 ? 5.445 23.823 26.393 1.00 17.49 198 GLN A C 1
ATOM 1554 O O . GLN A 1 213 ? 6.442 23.135 26.695 1.00 23.16 198 GLN A O 1
ATOM 1560 N N . PRO A 1 214 ? 4.875 24.689 27.264 1.00 17.62 199 PRO A N 1
ATOM 1561 C CA . PRO A 1 214 ? 5.421 24.716 28.627 1.00 17.71 199 PRO A CA 1
ATOM 1562 C C . PRO A 1 214 ? 5.080 23.347 29.266 1.00 15.83 199 PRO A C 1
ATOM 1563 O O . PRO A 1 214 ? 4.150 22.670 28.846 1.00 21.21 199 PRO A O 1
ATOM 1567 N N . PHE A 1 215 ? 5.882 22.917 30.222 1.00 15.74 200 PHE A N 1
ATOM 1568 C CA . PHE A 1 215 ? 5.699 21.647 30.902 1.00 18.95 200 PHE A CA 1
ATOM 1569 C C . PHE A 1 215 ? 5.851 20.400 30.032 1.00 20.43 200 PHE A C 1
ATOM 1570 O O . PHE A 1 215 ? 5.336 19.326 30.360 1.00 18.22 200 PHE A O 1
ATOM 1578 N N . ALA A 1 216 ? 6.548 20.560 28.902 1.00 21.36 201 ALA A N 1
ATOM 1579 C CA . ALA A 1 216 ? 6.888 19.428 28.035 1.00 17.42 201 ALA A CA 1
ATOM 1580 C C . ALA A 1 216 ? 8.021 18.737 28.831 1.00 16.44 201 ALA A C 1
ATOM 1581 O O . ALA A 1 216 ? 8.539 19.311 29.811 1.00 16.71 201 ALA A O 1
ATOM 1583 N N . PRO A 1 217 ? 8.354 17.468 28.497 1.00 18.17 202 PRO A N 1
ATOM 1584 C CA . PRO A 1 217 ? 9.437 16.823 29.247 1.00 17.67 202 PRO A CA 1
ATOM 1585 C C . PRO A 1 217 ? 10.690 17.704 29.144 1.00 14.02 202 PRO A C 1
ATOM 1586 O O . PRO A 1 217 ? 10.862 18.419 28.166 1.00 17.63 202 PRO A O 1
ATOM 1590 N N . SER A 1 218 ? 11.538 17.661 30.159 1.00 18.13 203 SER A N 1
ATOM 1591 C CA . SER A 1 218 ? 12.757 18.464 30.233 1.00 19.37 203 SER A CA 1
ATOM 1592 C C . SER A 1 218 ? 13.546 18.688 28.933 1.00 21.66 203 SER A C 1
ATOM 1593 O O . SER A 1 218 ? 13.964 19.804 28.652 1.00 23.44 203 SER A O 1
ATOM 1596 N N . TYR A 1 219 ? 13.738 17.638 28.139 1.00 20.59 204 TYR A N 1
ATOM 1597 C CA . TYR A 1 219 ? 14.486 17.741 26.893 1.00 20.22 204 TYR A CA 1
ATOM 1598 C C . TYR A 1 219 ? 13.725 17.353 25.648 1.00 22.61 204 TYR A C 1
ATOM 1599 O O . TYR A 1 219 ? 14.333 17.012 24.623 1.00 24.76 204 TYR A O 1
ATOM 1608 N N . SER A 1 220 ? 12.401 17.406 25.722 1.00 20.90 205 SER A N 1
ATOM 1609 C CA . SER A 1 220 ? 11.569 17.079 24.579 1.00 19.88 205 SER A CA 1
ATOM 1610 C C . SER A 1 220 ? 11.736 18.113 23.443 1.00 23.56 205 SER A C 1
ATOM 1611 O O . SER A 1 220 ? 11.914 19.322 23.696 1.00 24.59 205 SER A O 1
ATOM 1614 N N . ALA A 1 221 ? 11.713 17.636 22.197 1.00 20.21 206 ALA A N 1
ATOM 1615 C CA . ALA A 1 221 ? 11.814 18.526 21.049 1.00 19.58 206 ALA A CA 1
ATOM 1616 C C . ALA A 1 221 ? 10.437 18.644 20.414 1.00 16.86 206 ALA A C 1
ATOM 1617 O O . ALA A 1 221 ? 10.315 19.114 19.284 1.00 18.99 206 ALA A O 1
ATOM 1619 N N . GLU A 1 222 ? 9.393 18.220 21.145 1.00 20.54 207 GLU A N 1
ATOM 1620 C CA . GLU A 1 222 ? 7.995 18.253 20.649 1.00 17.59 207 GLU A CA 1
ATOM 1621 C C . GLU A 1 222 ? 7.299 19.612 20.787 1.00 16.71 207 GLU A C 1
ATOM 1622 O O . GLU A 1 222 ? 7.453 20.321 21.791 1.00 22.04 207 GLU A O 1
ATOM 1628 N N . MET A 1 223 ? 6.515 19.950 19.776 1.00 17.26 208 MET A N 1
ATOM 1629 C CA . MET A 1 223 ? 5.758 21.183 19.752 1.00 18.03 208 MET A CA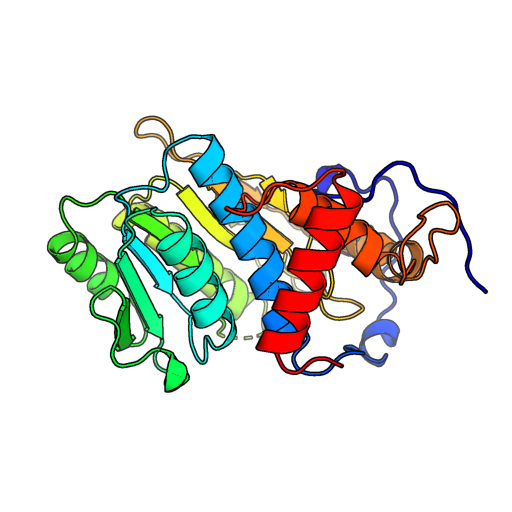 1
ATOM 1630 C C . MET A 1 223 ? 4.433 20.804 19.095 1.00 16.00 208 MET A C 1
ATOM 1631 O O . MET A 1 223 ? 4.191 19.624 18.809 1.00 16.86 208 MET A O 1
ATOM 1636 N N . ARG A 1 224 ? 3.540 21.765 18.924 1.00 16.64 209 ARG A N 1
ATOM 1637 C CA . ARG A 1 224 ? 2.261 21.467 18.298 1.00 18.83 209 ARG A CA 1
ATOM 1638 C C . ARG A 1 224 ? 2.127 22.376 17.088 1.00 21.11 209 ARG A C 1
ATOM 1639 O O . ARG A 1 224 ? 2.442 23.566 17.152 1.00 24.03 209 ARG A O 1
ATOM 1647 N N . LEU A 1 225 ? 1.610 21.821 16.001 1.00 22.33 210 LEU A N 1
ATOM 1648 C CA . LEU A 1 225 ? 1.424 22.552 14.757 1.00 21.92 210 LEU A CA 1
ATOM 1649 C C . LEU A 1 225 ? -0.037 22.992 14.665 1.00 21.01 210 LEU A C 1
ATOM 1650 O O . LEU A 1 225 ? -0.945 22.159 14.572 1.00 22.63 210 LEU A O 1
ATOM 1655 N N . LEU A 1 226 ? -0.242 24.309 14.744 1.00 22.07 211 LEU A N 1
ATOM 1656 C CA . LEU A 1 226 ? -1.564 24.935 14.721 1.00 21.45 211 LEU A CA 1
ATOM 1657 C C . LEU A 1 226 ? -1.854 25.532 13.366 1.00 20.60 211 LEU A C 1
ATOM 1658 O O . LEU A 1 226 ? -1.113 26.376 12.911 1.00 23.03 211 LEU A O 1
ATOM 1663 N N . SER A 1 227 ? -2.979 25.161 12.765 1.00 22.05 212 SER A N 1
ATOM 1664 C CA . SER A 1 227 ? -3.344 25.661 11.446 1.00 23.59 212 SER A CA 1
ATOM 1665 C C . SER A 1 227 ? -4.827 25.998 11.329 1.00 24.86 212 SER A C 1
ATOM 1666 O O . SER A 1 227 ? -5.672 25.390 11.984 1.00 25.83 212 SER A O 1
ATOM 1669 N N . ILE A 1 228 ? -5.130 26.983 10.493 1.00 26.20 213 ILE A N 1
ATOM 1670 C CA . ILE A 1 228 ? -6.504 27.408 10.235 1.00 29.60 213 ILE A CA 1
ATOM 1671 C C . ILE A 1 228 ? -6.643 27.338 8.721 1.00 30.35 213 ILE A C 1
ATOM 1672 O O . ILE A 1 228 ? -5.835 27.908 7.999 1.00 33.02 213 ILE A O 1
ATOM 1677 N N . TYR A 1 229 ? -7.657 26.634 8.246 1.00 31.42 214 TYR A N 1
ATOM 1678 C CA . TYR A 1 229 ? -7.844 26.458 6.827 1.00 34.83 214 TYR A CA 1
ATOM 1679 C C . TYR A 1 229 ? -8.834 27.376 6.141 1.00 42.34 214 TYR A C 1
ATOM 1680 O O . TYR A 1 229 ? -10.049 27.209 6.235 1.00 45.87 214 TYR A O 1
ATOM 1689 N N . THR A 1 230 ? -8.275 28.312 5.390 1.00 49.68 215 THR A N 1
ATOM 1690 C CA . THR A 1 230 ? -9.024 29.288 4.625 1.00 55.44 215 THR A CA 1
ATOM 1691 C C . THR A 1 230 ? -9.118 28.724 3.211 1.00 57.64 215 THR A C 1
ATOM 1692 O O . THR A 1 230 ? -8.263 27.936 2.792 1.00 58.50 215 THR A O 1
ATOM 1696 N N . GLY A 1 231 ? -10.150 29.124 2.478 1.00 62.04 216 GLY A N 1
ATOM 1697 C CA . GLY A 1 231 ? -10.322 28.642 1.118 1.00 67.10 216 GLY A CA 1
ATOM 1698 C C . GLY A 1 231 ? -10.377 27.126 1.017 1.00 70.48 216 GLY A C 1
ATOM 1699 O O . GLY A 1 231 ? -10.660 26.432 1.997 1.00 73.91 216 GLY A O 1
ATOM 1700 N N . GLU A 1 232 ? -10.064 26.607 -0.162 1.00 70.46 217 GLU A N 1
ATOM 1701 C CA . GLU A 1 232 ? -10.090 25.167 -0.400 1.00 70.41 217 GLU A CA 1
ATOM 1702 C C . GLU A 1 232 ? -8.667 24.656 -0.627 1.00 66.72 217 GLU A C 1
ATOM 1703 O O . GLU A 1 232 ? -8.451 23.546 -1.112 1.00 64.47 217 GLU A O 1
ATOM 1709 N N . ASN A 1 233 ? -7.701 25.478 -0.247 1.00 63.58 218 ASN A N 1
ATOM 1710 C CA . ASN A 1 233 ? -6.296 25.154 -0.411 1.00 60.45 218 ASN A CA 1
ATOM 1711 C C . ASN A 1 233 ? -5.745 24.497 0.836 1.00 55.51 218 ASN A C 1
ATOM 1712 O O . ASN A 1 233 ? -6.322 24.601 1.918 1.00 56.20 218 ASN A O 1
ATOM 1717 N N . MET A 1 234 ? -4.611 23.836 0.667 1.00 50.74 219 MET A N 1
ATOM 1718 C CA . MET A 1 234 ? -3.909 23.177 1.744 1.00 46.83 219 MET A CA 1
ATOM 1719 C C . MET A 1 234 ? -2.444 23.408 1.418 1.00 47.22 219 MET A C 1
ATOM 1720 O O . MET A 1 234 ? -1.974 23.018 0.344 1.00 47.48 219 MET A O 1
ATOM 1725 N N . ARG A 1 235 ? -1.743 24.115 2.297 1.00 45.10 220 ARG A N 1
ATOM 1726 C CA . ARG A 1 235 ? -0.329 24.383 2.094 1.00 42.08 220 ARG A CA 1
ATOM 1727 C C . ARG A 1 235 ? 0.534 23.489 2.971 1.00 38.94 220 ARG A C 1
ATOM 1728 O O . ARG A 1 235 ? 0.324 23.402 4.186 1.00 38.85 220 ARG A O 1
ATOM 1736 N N . LEU A 1 236 ? 1.497 22.822 2.345 1.00 33.29 221 LEU A N 1
ATOM 1737 C CA . LEU A 1 236 ? 2.410 21.944 3.049 1.00 30.69 221 LEU A CA 1
ATOM 1738 C C . LEU A 1 236 ? 3.774 22.579 3.000 1.00 31.56 221 LEU A C 1
ATOM 1739 O O . LEU A 1 236 ? 3.958 23.599 2.337 1.00 35.04 221 LEU A O 1
ATOM 1744 N N . THR A 1 237 ? 4.711 22.038 3.766 1.00 30.54 222 THR A N 1
ATOM 1745 C CA . THR A 1 237 ? 6.070 22.543 3.772 1.00 30.61 222 THR A CA 1
ATOM 1746 C C . THR A 1 237 ? 7.008 21.365 3.952 1.00 31.70 222 THR A C 1
ATOM 1747 O O . THR A 1 237 ? 6.723 20.433 4.712 1.00 29.85 222 THR A O 1
ATOM 1751 N N . ARG A 1 238 ? 8.076 21.367 3.159 1.00 33.52 223 ARG A N 1
ATOM 1752 C CA . ARG A 1 238 ? 9.063 20.302 3.173 1.00 35.33 223 ARG A CA 1
ATOM 1753 C C . ARG A 1 238 ? 10.006 20.389 4.366 1.00 34.73 223 ARG A C 1
ATOM 1754 O O . ARG A 1 238 ? 10.452 21.480 4.738 1.00 33.25 223 ARG A O 1
ATOM 1762 N N . VAL A 1 239 ? 10.328 19.227 4.936 1.00 33.21 224 VAL A N 1
ATOM 1763 C CA . VAL A 1 239 ? 11.247 19.131 6.064 1.00 33.17 224 VAL A CA 1
ATOM 1764 C C . VAL A 1 239 ? 12.389 18.217 5.633 1.00 30.81 224 VAL A C 1
ATOM 1765 O O . VAL A 1 239 ? 12.182 17.113 5.135 1.00 30.42 224 VAL A O 1
ATOM 1769 N N . THR A 1 240 ? 13.592 18.755 5.761 1.00 30.13 225 THR A N 1
ATOM 1770 C CA . THR A 1 240 ? 14.826 18.105 5.360 1.00 30.06 225 THR A CA 1
ATOM 1771 C C . THR A 1 240 ? 15.709 17.832 6.564 1.00 32.08 225 THR A C 1
ATOM 1772 O O . THR A 1 240 ? 15.439 18.310 7.677 1.00 31.80 225 THR A O 1
ATOM 1776 N N . LYS A 1 241 ? 16.812 17.136 6.324 1.00 30.32 226 LYS A N 1
ATOM 1777 C CA . LYS A 1 241 ? 17.730 16.796 7.395 1.00 32.60 226 LYS A CA 1
ATOM 1778 C C . LYS A 1 241 ? 18.364 18.042 7.975 1.00 29.51 226 LYS A C 1
ATOM 1779 O O . LYS A 1 241 ? 18.678 18.095 9.158 1.00 30.81 226 LYS A O 1
ATOM 1785 N N . SER A 1 242 ? 18.582 19.044 7.141 1.00 31.78 227 SER A N 1
ATOM 1786 C CA . SER A 1 242 ? 19.188 20.275 7.633 1.00 34.18 227 SER A CA 1
ATOM 1787 C C . SER A 1 242 ? 18.216 20.924 8.639 1.00 33.14 227 SER A C 1
ATOM 1788 O O . SER A 1 242 ? 18.634 21.457 9.677 1.00 33.31 227 SER A O 1
ATOM 1791 N N . ASP A 1 243 ? 16.917 20.810 8.347 1.00 33.01 228 ASP A N 1
ATOM 1792 C CA . ASP A 1 243 ? 15.865 21.340 9.215 1.00 30.89 228 ASP A CA 1
ATOM 1793 C C . ASP A 1 243 ? 15.913 20.534 10.497 1.00 29.28 228 ASP A C 1
ATOM 1794 O O . ASP A 1 243 ? 15.926 21.092 11.593 1.00 30.05 228 ASP A O 1
ATOM 1799 N N . ALA A 1 244 ? 16.075 19.222 10.351 1.00 30.58 229 ALA A N 1
ATOM 1800 C CA . ALA A 1 244 ? 16.183 18.334 11.498 1.00 28.07 229 ALA A CA 1
ATOM 1801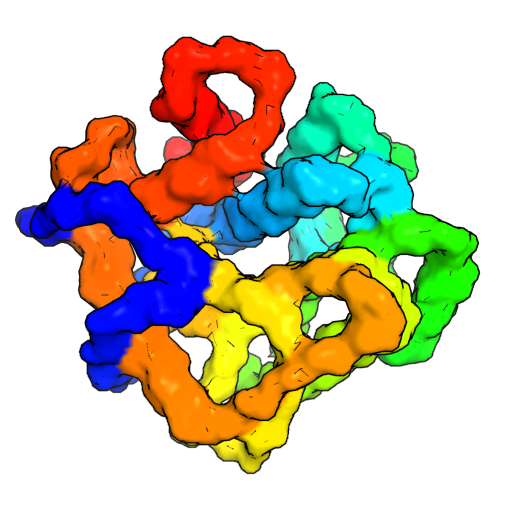 C C . ALA A 1 244 ? 17.363 18.742 12.385 1.00 31.33 229 ALA A C 1
ATOM 1802 O O . ALA A 1 244 ? 17.246 18.726 13.611 1.00 34.13 229 ALA A O 1
ATOM 1804 N N . VAL A 1 245 ? 18.480 19.163 11.786 1.00 32.15 230 VAL A N 1
ATOM 1805 C CA . VAL A 1 245 ? 19.661 19.575 12.568 1.00 29.36 230 VAL A CA 1
ATOM 1806 C C . VAL A 1 245 ? 19.352 20.834 13.364 1.00 26.32 230 VAL A C 1
ATOM 1807 O O . VAL A 1 245 ? 19.799 21.004 14.504 1.00 24.97 230 VAL A O 1
ATOM 1811 N N . ASN A 1 246 ? 18.618 21.733 12.724 1.00 26.68 231 ASN A N 1
ATOM 1812 C CA . ASN A 1 246 ? 18.232 22.994 13.321 1.00 26.72 231 ASN A CA 1
ATOM 1813 C C . ASN A 1 246 ? 17.269 22.795 14.513 1.00 28.47 231 ASN A C 1
ATOM 1814 O O . ASN A 1 246 ? 17.495 23.349 15.585 1.00 26.86 231 ASN A O 1
ATOM 1819 N N . TYR A 1 247 ? 16.227 21.979 14.319 1.00 29.19 232 TYR A N 1
ATOM 1820 C CA . TYR A 1 247 ? 15.231 21.669 15.361 1.00 28.49 232 TYR A CA 1
ATOM 1821 C C . TYR A 1 247 ? 15.919 21.190 16.621 1.00 30.44 232 TYR A C 1
ATOM 1822 O O . TYR A 1 247 ? 15.642 21.662 17.726 1.00 31.65 232 TYR A O 1
ATOM 1831 N N . GLU A 1 248 ? 16.839 20.253 16.428 1.00 27.27 233 GLU A N 1
ATOM 1832 C CA . GLU A 1 248 ? 17.620 19.662 17.497 1.00 24.62 233 GLU A CA 1
ATOM 1833 C C . GLU A 1 248 ? 18.409 20.675 18.304 1.00 24.23 233 GLU A C 1
ATOM 1834 O O . GLU A 1 248 ? 18.442 20.616 19.524 1.00 21.24 233 GLU A O 1
ATOM 1840 N N . LYS A 1 249 ? 19.072 21.593 17.607 1.00 27.65 234 LYS A N 1
ATOM 1841 C CA . LYS A 1 249 ? 19.908 22.604 18.262 1.00 27.64 234 LYS A CA 1
ATOM 1842 C C . LYS A 1 249 ? 19.134 23.737 18.916 1.00 21.72 234 LYS A C 1
ATOM 1843 O O . LYS A 1 249 ? 19.529 24.222 19.972 1.00 20.21 234 LYS A O 1
ATOM 1849 N N . LYS A 1 250 ? 18.058 24.169 18.270 1.00 22.75 235 LYS A N 1
ATOM 1850 C CA . LYS A 1 250 ? 17.206 25.228 18.804 1.00 26.11 235 LYS A CA 1
ATOM 1851 C C . LYS A 1 250 ? 16.470 24.688 20.047 1.00 25.20 235 LYS A C 1
ATOM 1852 O O . LYS A 1 250 ? 16.496 25.309 21.109 1.00 26.03 235 LYS A O 1
ATOM 1858 N N . MET A 1 251 ? 15.863 23.511 19.923 1.00 24.48 236 MET A N 1
ATOM 1859 C CA . MET A 1 251 ? 15.146 22.902 21.040 1.00 24.73 236 MET A CA 1
ATOM 1860 C C . MET A 1 251 ? 16.106 22.545 22.183 1.00 22.82 236 MET A C 1
ATOM 1861 O O . MET A 1 251 ? 15.760 22.654 23.353 1.00 23.97 236 MET A O 1
ATOM 1866 N N . TYR A 1 252 ? 17.324 22.134 21.853 1.00 22.95 237 TYR A N 1
ATOM 1867 C CA . TYR A 1 252 ? 18.281 21.792 22.882 1.00 20.35 237 TYR A CA 1
ATOM 1868 C C . TYR A 1 252 ? 18.685 23.045 23.666 1.00 22.09 237 TYR A C 1
ATOM 1869 O O . TYR A 1 252 ? 18.873 23.008 24.889 1.00 22.62 237 TYR A O 1
ATOM 1878 N N . TYR A 1 253 ? 18.840 24.155 22.956 1.00 23.12 238 TYR A N 1
ATOM 1879 C CA . TYR A 1 253 ? 19.202 25.417 23.587 1.00 20.61 238 TYR A CA 1
ATOM 1880 C C . TYR A 1 253 ? 18.065 25.847 24.539 1.00 20.40 238 TYR A C 1
ATOM 1881 O O . TYR A 1 253 ? 18.316 26.193 25.699 1.00 20.89 238 TYR A O 1
ATOM 1890 N N . LEU A 1 254 ? 16.827 25.809 24.038 1.00 22.18 239 LEU A N 1
ATOM 1891 C CA . LEU A 1 254 ? 15.634 26.151 24.812 1.00 23.02 239 LEU A CA 1
ATOM 1892 C C . LEU A 1 254 ? 15.501 25.303 26.101 1.00 24.95 239 LEU A C 1
ATOM 1893 O O . LEU A 1 254 ? 15.320 25.836 27.208 1.00 26.48 239 LEU A O 1
ATOM 1898 N N . ASN A 1 255 ? 15.631 23.987 25.960 1.00 25.33 240 ASN A N 1
ATOM 1899 C CA . ASN A 1 255 ? 15.501 23.066 27.087 1.00 23.95 240 ASN A CA 1
ATOM 1900 C C . ASN A 1 255 ? 16.605 23.182 28.103 1.00 23.02 240 ASN A C 1
ATOM 1901 O O . ASN A 1 255 ? 16.364 23.300 29.295 1.00 24.19 240 ASN A O 1
ATOM 1906 N N . LYS A 1 256 ? 17.833 23.184 27.623 1.00 26.58 241 LYS A N 1
ATOM 1907 C CA . LYS A 1 256 ? 18.992 23.260 28.491 1.00 22.71 241 LYS A CA 1
ATOM 1908 C C . LYS A 1 256 ? 19.192 24.618 29.160 1.00 23.34 241 LYS A C 1
ATOM 1909 O O . LYS A 1 256 ? 19.418 24.705 30.373 1.00 22.07 241 LYS A O 1
ATOM 1915 N N . ILE A 1 257 ? 19.070 25.678 28.372 1.00 25.72 242 ILE A N 1
ATOM 1916 C CA . ILE A 1 257 ? 19.318 27.020 28.879 1.00 26.60 242 ILE A CA 1
ATOM 1917 C C . ILE A 1 257 ? 18.113 27.805 29.380 1.00 22.57 242 ILE A C 1
ATOM 1918 O O . ILE A 1 257 ? 18.031 28.137 30.553 1.00 20.85 242 ILE A O 1
ATOM 1923 N N . VAL A 1 258 ? 17.216 28.109 28.452 1.00 21.72 243 VAL A N 1
ATOM 1924 C CA . VAL A 1 258 ? 16.029 28.910 28.699 1.00 23.11 243 VAL A CA 1
ATOM 1925 C C . VAL A 1 258 ? 15.089 28.380 29.765 1.00 26.65 243 VAL A C 1
ATOM 1926 O O . VAL A 1 258 ? 14.850 29.042 30.774 1.00 25.71 243 VAL A O 1
ATOM 1930 N N . ARG A 1 259 ? 14.599 27.163 29.572 1.00 25.15 244 ARG A N 1
ATOM 1931 C CA . ARG A 1 259 ? 13.663 26.580 30.502 1.00 22.58 244 ARG A CA 1
ATOM 1932 C C . ARG A 1 259 ? 14.211 26.403 31.896 1.00 24.98 244 ARG A C 1
ATOM 1933 O O . ARG A 1 259 ? 13.457 26.137 32.826 1.00 30.69 244 ARG A O 1
ATOM 1941 N N . ASN A 1 260 ? 15.517 26.569 32.063 1.00 24.27 245 ASN A N 1
ATOM 1942 C CA . ASN A 1 260 ? 16.110 26.448 33.389 1.00 26.37 245 ASN A CA 1
ATOM 1943 C C . ASN A 1 260 ? 16.271 27.820 34.061 1.00 26.55 245 ASN A C 1
ATOM 1944 O O . ASN A 1 260 ? 16.875 27.930 35.118 1.00 28.50 245 ASN A O 1
ATOM 1949 N N . LYS A 1 261 ? 15.681 28.849 33.472 1.00 27.47 246 LYS A N 1
ATOM 1950 C CA . LYS A 1 261 ? 15.765 30.193 34.014 1.00 30.36 246 LYS A CA 1
ATOM 1951 C C . LYS A 1 261 ? 14.661 30.550 35.006 1.00 35.16 246 LYS A C 1
ATOM 1952 O O . LYS A 1 261 ? 13.506 30.102 34.869 1.00 34.89 246 LYS A O 1
ATOM 1958 N N . VAL A 1 262 ? 15.045 31.353 36.005 1.00 35.40 247 VAL A N 1
ATOM 1959 C CA . VAL A 1 262 ? 14.136 31.893 37.010 1.00 32.44 247 VAL A CA 1
ATOM 1960 C C . VAL A 1 262 ? 14.014 33.365 36.644 1.00 32.72 247 VAL A C 1
ATOM 1961 O O . VAL A 1 262 ? 14.946 34.134 36.866 1.00 33.52 247 VAL A O 1
ATOM 1965 N N . VAL A 1 263 ? 12.891 33.714 36.015 1.00 33.26 248 VAL A N 1
ATOM 1966 C CA . VAL A 1 263 ? 12.574 35.073 35.556 1.00 33.15 248 VAL A CA 1
ATOM 1967 C C . VAL A 1 263 ? 12.228 35.962 36.767 1.00 37.36 248 VAL A C 1
ATOM 1968 O O . VAL A 1 263 ? 11.057 36.119 37.120 1.00 36.38 248 VAL A O 1
ATOM 1972 N N . VAL A 1 264 ? 13.250 36.565 37.376 1.00 38.67 249 VAL A N 1
ATOM 1973 C CA . VAL A 1 264 ? 13.070 37.407 38.569 1.00 38.64 249 VAL A CA 1
ATOM 1974 C C . VAL A 1 264 ? 12.266 38.689 38.407 1.00 40.10 249 VAL A C 1
ATOM 1975 O O . VAL A 1 264 ? 11.847 39.280 39.395 1.00 44.26 249 VAL A O 1
ATOM 1979 N N . ASN A 1 265 ? 12.053 39.138 37.181 1.00 38.18 250 ASN A N 1
ATOM 1980 C CA . ASN A 1 265 ? 11.241 40.328 36.992 1.00 38.43 250 ASN A CA 1
ATOM 1981 C C . ASN A 1 265 ? 9.790 39.918 36.688 1.00 43.78 250 ASN A C 1
ATOM 1982 O O . ASN A 1 265 ? 9.005 40.707 36.160 1.00 46.47 250 ASN A O 1
ATOM 1987 N N . PHE A 1 266 ? 9.464 38.654 36.956 1.00 45.57 251 PHE A N 1
ATOM 1988 C CA . PHE A 1 266 ? 8.118 38.113 36.747 1.00 44.08 251 PHE A CA 1
ATOM 1989 C C . PHE A 1 266 ? 7.524 38.051 38.158 1.00 45.45 251 PHE A C 1
ATOM 1990 O O . PHE A 1 266 ? 7.998 37.303 39.029 1.00 45.56 251 PHE A O 1
ATOM 1998 N N . ASP A 1 267 ? 6.581 38.945 38.423 1.00 47.58 252 ASP A N 1
ATOM 1999 C CA . ASP A 1 267 ? 5.940 38.986 39.727 1.00 48.02 252 ASP A CA 1
ATOM 2000 C C . ASP A 1 267 ? 4.798 38.009 39.617 1.00 42.78 252 ASP A C 1
ATOM 2001 O O . ASP A 1 267 ? 3.783 38.267 38.960 1.00 41.40 252 ASP A O 1
ATOM 2006 N N . TYR A 1 268 ? 5.041 36.834 40.158 1.00 37.18 253 TYR A N 1
ATOM 2007 C CA . TYR A 1 268 ? 4.072 35.776 40.113 1.00 33.32 253 TYR A CA 1
ATOM 2008 C C . TYR A 1 268 ? 4.558 34.821 41.174 1.00 32.54 253 TYR A C 1
ATOM 2009 O O . TYR A 1 268 ? 5.742 34.814 41.511 1.00 32.66 253 TYR A O 1
ATOM 2018 N N . PRO A 1 269 ? 3.637 34.066 41.784 1.00 31.89 254 PRO A N 1
ATOM 2019 C CA . PRO A 1 269 ? 3.948 33.094 42.836 1.00 33.45 254 PRO A CA 1
ATOM 2020 C C . PRO A 1 269 ? 5.075 32.122 42.446 1.00 37.62 254 PRO A C 1
ATOM 2021 O O . PRO A 1 269 ? 5.780 31.584 43.321 1.00 38.26 254 PRO A O 1
ATOM 2025 N N . ASN A 1 270 ? 5.180 31.831 41.148 1.00 36.83 255 ASN A N 1
ATOM 2026 C CA . ASN A 1 270 ? 6.244 30.967 40.661 1.00 34.21 255 ASN A CA 1
ATOM 2027 C C . ASN A 1 270 ? 6.868 31.642 39.465 1.00 28.91 255 ASN A C 1
ATOM 2028 O O . ASN A 1 270 ? 6.197 31.975 38.495 1.00 24.72 255 ASN A O 1
ATOM 2033 N N . GLN A 1 271 ? 8.167 31.859 39.555 1.00 29.77 256 GLN A N 1
ATOM 2034 C CA . GLN A 1 271 ? 8.881 32.560 38.505 1.00 32.21 256 GLN A CA 1
ATOM 2035 C C . GLN A 1 271 ? 9.658 31.707 37.487 1.00 33.22 256 GLN A C 1
ATOM 2036 O O . GLN A 1 271 ? 10.227 32.257 36.540 1.00 35.51 256 GLN A O 1
ATOM 2042 N N . GLU A 1 272 ? 9.714 30.389 37.693 1.00 32.03 257 GLU A N 1
ATOM 2043 C CA . GLU A 1 272 ? 10.400 29.492 36.755 1.00 30.13 257 GLU A CA 1
ATOM 2044 C C . GLU A 1 272 ? 9.901 29.785 35.353 1.00 26.99 257 GLU A C 1
ATOM 2045 O O . GLU A 1 272 ? 8.722 30.108 35.150 1.00 27.37 257 GLU A O 1
ATOM 2051 N N . TYR A 1 273 ? 10.776 29.623 34.374 1.00 24.25 258 TYR A N 1
ATOM 2052 C CA . TYR A 1 273 ? 10.401 29.883 32.994 1.00 22.53 258 TYR A CA 1
ATOM 2053 C C . TYR A 1 273 ? 9.058 29.279 32.533 1.00 19.79 258 TYR A C 1
ATOM 2054 O O . TYR A 1 273 ? 8.252 29.977 31.908 1.00 19.34 258 TYR A O 1
ATOM 2063 N N . ASP A 1 274 ? 8.824 27.990 32.793 1.00 21.58 259 ASP A N 1
ATOM 2064 C CA . ASP A 1 274 ? 7.555 27.335 32.377 1.00 22.96 259 ASP A CA 1
ATOM 2065 C C . ASP A 1 274 ? 6.259 28.005 32.886 1.00 20.96 259 ASP A C 1
ATOM 2066 O O . ASP A 1 274 ? 5.234 27.947 32.208 1.00 19.32 259 ASP A O 1
ATOM 2071 N N . TYR A 1 275 ? 6.311 28.621 34.075 1.00 23.73 260 TYR A N 1
ATOM 2072 C CA . TYR A 1 275 ? 5.153 29.342 34.649 1.00 23.68 260 TYR A CA 1
ATOM 2073 C C . TYR A 1 275 ? 5.020 30.696 33.946 1.00 21.32 260 TYR A C 1
ATOM 2074 O O . TYR A 1 275 ? 3.920 31.149 33.644 1.00 21.28 260 TYR A O 1
ATOM 2083 N N . PHE A 1 276 ? 6.165 31.286 33.604 1.00 23.64 261 PHE A N 1
ATOM 2084 C CA . PHE A 1 276 ? 6.218 32.546 32.883 1.00 21.86 261 PHE A CA 1
ATOM 2085 C C . PHE A 1 276 ? 5.631 32.284 31.509 1.00 21.70 261 PHE A C 1
ATOM 2086 O O . PHE A 1 276 ? 4.796 33.040 31.023 1.00 23.90 261 PHE A O 1
ATOM 2094 N N . HIS A 1 277 ? 6.028 31.166 30.907 1.00 22.40 262 HIS A N 1
ATOM 2095 C CA . HIS A 1 277 ? 5.541 30.770 29.584 1.00 18.99 262 HIS A CA 1
ATOM 2096 C C . HIS A 1 277 ? 4.044 30.426 29.665 1.00 18.84 262 HIS A C 1
ATOM 2097 O O . HIS A 1 277 ? 3.270 30.786 28.780 1.00 18.38 262 HIS A O 1
ATOM 2104 N N . MET A 1 278 ? 3.642 29.719 30.723 1.00 23.77 263 MET A N 1
ATOM 2105 C CA . MET A 1 278 ? 2.226 29.355 30.912 1.00 23.08 263 MET A CA 1
ATOM 2106 C C . MET A 1 278 ? 1.355 30.613 31.030 1.00 20.82 263 MET A C 1
ATOM 2107 O O . MET A 1 278 ? 0.266 30.686 30.447 1.00 19.77 263 MET A O 1
ATOM 2112 N N . TYR A 1 279 ? 1.878 31.611 31.739 1.00 20.11 264 TYR A N 1
ATOM 2113 C CA . TYR A 1 279 ? 1.194 32.879 31.947 1.00 19.96 264 TYR A CA 1
ATOM 2114 C C . TYR A 1 279 ? 0.779 33.509 30.631 1.00 18.72 264 TYR A C 1
ATOM 2115 O O . TYR A 1 279 ? -0.348 33.965 30.486 1.00 22.85 264 TYR A O 1
ATOM 2124 N N . PHE A 1 280 ? 1.669 33.509 29.650 1.00 21.15 265 PHE A N 1
ATOM 2125 C CA . PHE A 1 280 ? 1.340 34.107 28.360 1.00 19.93 265 PHE A CA 1
ATOM 2126 C C . PHE A 1 280 ? 0.309 33.349 27.561 1.00 16.63 265 PHE A C 1
ATOM 2127 O O . PHE A 1 280 ? -0.368 33.933 26.722 1.00 21.85 265 PHE A O 1
ATOM 2135 N N . MET A 1 281 ? 0.198 32.044 27.774 1.00 15.98 266 MET A N 1
ATOM 2136 C CA . MET A 1 281 ? -0.833 31.277 27.073 1.00 17.42 266 MET A CA 1
ATOM 2137 C C . MET A 1 281 ? -2.172 31.512 27.796 1.00 16.97 266 MET A C 1
ATOM 2138 O O . MET A 1 281 ? -3.196 31.776 27.169 1.00 17.19 266 MET A O 1
ATOM 2143 N N . LEU A 1 282 ? -2.137 31.418 29.121 1.00 19.91 267 LEU A N 1
ATOM 2144 C CA . LEU A 1 282 ? -3.329 31.610 29.938 1.00 21.35 267 LEU A CA 1
ATOM 2145 C C . LEU A 1 282 ? -3.945 33.009 29.868 1.00 24.12 267 LEU A C 1
ATOM 2146 O O . LEU A 1 282 ? -5.160 33.161 29.952 1.00 21.60 267 LEU A O 1
ATOM 2151 N N . ARG A 1 283 ? -3.128 34.021 29.617 1.00 24.48 268 ARG A N 1
ATOM 2152 C CA . ARG A 1 283 ? -3.654 35.369 29.500 1.00 24.98 268 ARG A CA 1
ATOM 2153 C C . ARG A 1 283 ? -4.578 35.516 28.280 1.00 22.71 268 ARG A C 1
ATOM 2154 O O . ARG A 1 283 ? -5.365 36.456 28.220 1.00 22.95 268 ARG A O 1
ATOM 2162 N N . THR A 1 284 ? -4.532 34.577 27.333 1.00 22.46 269 THR A N 1
ATOM 2163 C CA . THR A 1 284 ? -5.388 34.648 26.134 1.00 21.77 269 THR A CA 1
ATOM 2164 C C . THR A 1 284 ? -6.761 33.952 26.265 1.00 20.40 269 THR A C 1
ATOM 2165 O O . THR A 1 284 ? -7.598 34.020 25.353 1.00 19.04 269 THR A O 1
ATOM 2169 N N . VAL A 1 285 ? -6.957 33.270 27.394 1.00 23.07 270 VAL A N 1
ATOM 2170 C CA . VAL A 1 285 ? -8.175 32.509 27.698 1.00 23.40 270 VAL A CA 1
ATOM 2171 C C . VAL A 1 285 ? -9.339 33.387 28.193 1.00 23.28 270 VAL A C 1
ATOM 2172 O O . VAL A 1 285 ? -9.127 34.293 28.989 1.00 23.52 270 VAL A O 1
ATOM 2176 N N . TYR A 1 286 ? -10.552 33.110 27.711 1.00 26.10 271 TYR A N 1
ATOM 2177 C CA . TYR A 1 286 ? -11.762 33.854 28.091 1.00 29.98 271 TYR A CA 1
ATOM 2178 C C . TYR A 1 286 ? -12.443 33.241 29.311 1.00 30.04 271 TYR A C 1
ATOM 2179 O O . TYR A 1 286 ? -12.592 32.024 29.396 1.00 29.22 271 TYR A O 1
ATOM 2188 N N . CYS A 1 287 ? -12.849 34.089 30.249 1.00 32.27 272 CYS A N 1
ATOM 2189 C CA . CYS A 1 287 ? -13.548 33.665 31.468 1.00 34.06 272 CYS A CA 1
ATOM 2190 C C . CYS A 1 287 ? -14.874 34.412 31.603 1.00 36.44 272 CYS A C 1
ATOM 2191 O O . CYS A 1 287 ? -15.061 35.466 30.979 1.00 37.63 272 CYS A O 1
ATOM 2194 N N . ASN A 1 288 ? -15.785 33.865 32.414 1.00 35.83 273 ASN A N 1
ATOM 2195 C CA . ASN A 1 288 ? -17.086 34.503 32.686 1.00 34.52 273 ASN A CA 1
ATOM 2196 C C . ASN A 1 288 ? -16.857 35.589 33.746 1.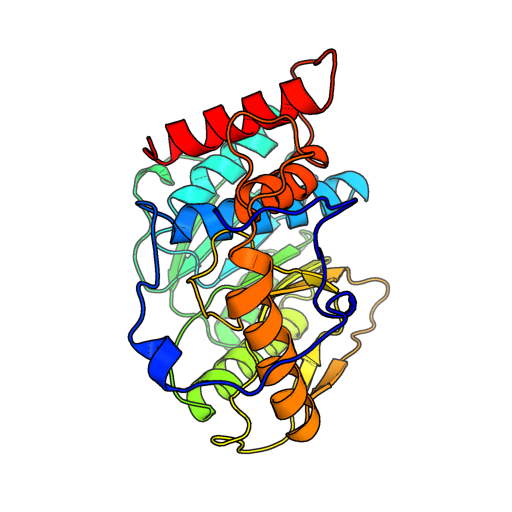00 30.32 273 ASN A C 1
ATOM 2197 O O . ASN A 1 288 ? -17.387 36.692 33.665 1.00 32.36 273 ASN A O 1
ATOM 2202 N N . LYS A 1 289 ? -16.030 35.248 34.723 1.00 28.31 274 LYS A N 1
ATOM 2203 C CA . LYS A 1 289 ? -15.683 36.133 35.813 1.00 29.72 274 LYS A CA 1
ATOM 2204 C C . LYS A 1 289 ? -14.840 37.270 35.271 1.00 33.68 274 LYS A C 1
ATOM 2205 O O . LYS A 1 289 ? -13.994 37.071 34.395 1.00 31.66 274 LYS A O 1
ATOM 2211 N N . THR A 1 290 ? -15.110 38.467 35.773 1.00 34.95 275 THR A N 1
ATOM 2212 C CA . THR A 1 290 ? -14.373 39.655 35.383 1.00 32.73 275 THR A CA 1
ATOM 2213 C C . THR A 1 290 ? -13.302 39.832 36.421 1.00 29.76 275 THR A C 1
ATOM 2214 O O . THR A 1 290 ? -13.555 39.695 37.618 1.00 32.92 275 THR A O 1
ATOM 2218 N N . PHE A 1 291 ? -12.098 40.110 35.946 1.00 26.35 276 PHE A N 1
ATOM 2219 C CA . PHE A 1 291 ? -10.943 40.293 36.807 1.00 24.24 276 PHE A CA 1
ATOM 2220 C C . PHE A 1 291 ? -10.385 41.714 36.634 1.00 25.31 276 PHE A C 1
ATOM 2221 O O . PHE A 1 291 ? -10.498 42.313 35.558 1.00 26.84 276 PHE A O 1
ATOM 2229 N N . PRO A 1 292 ? -9.783 42.272 37.697 1.00 24.21 277 PRO A N 1
ATOM 2230 C CA . PRO A 1 292 ? -9.205 43.614 37.693 1.00 28.03 277 PRO A CA 1
ATOM 2231 C C . PRO A 1 292 ? -7.863 43.673 36.981 1.00 30.12 277 PRO A C 1
ATOM 2232 O O . PRO A 1 292 ? -7.403 44.752 36.620 1.00 32.57 277 PRO A O 1
ATOM 2236 N N . THR A 1 293 ? -7.196 42.528 36.861 1.00 31.09 278 THR A N 1
ATOM 2237 C CA . THR A 1 293 ? -5.895 42.456 36.193 1.00 31.78 278 THR A CA 1
ATOM 2238 C C . THR A 1 293 ? -5.690 41.104 35.524 1.00 32.43 278 THR A C 1
ATOM 2239 O O . THR A 1 293 ? -6.241 40.090 35.962 1.00 29.71 278 THR A O 1
ATOM 2243 N N . THR A 1 294 ? -4.830 41.084 34.511 1.00 32.54 279 THR A N 1
ATOM 2244 C CA . THR A 1 294 ? -4.507 39.849 33.808 1.00 30.81 279 THR A CA 1
ATOM 2245 C C . THR A 1 294 ? -3.906 38.882 34.817 1.00 26.54 279 THR A C 1
ATOM 2246 O O . THR A 1 294 ? -4.201 37.695 34.788 1.00 28.02 279 THR A O 1
ATOM 2250 N N . LYS A 1 295 ? -3.096 39.405 35.731 1.00 23.64 280 LYS A N 1
ATOM 2251 C CA . LYS A 1 295 ? -2.469 38.574 36.743 1.00 23.17 280 LYS A CA 1
ATOM 2252 C C . LYS A 1 295 ? -3.503 37.790 37.572 1.00 27.31 280 LYS A C 1
ATOM 2253 O O . LYS A 1 295 ? -3.270 36.619 37.914 1.00 27.07 280 LYS A O 1
ATOM 2259 N N . ALA A 1 296 ? -4.640 38.428 37.876 1.00 26.21 281 ALA A N 1
ATOM 2260 C CA . ALA A 1 296 ? -5.706 37.799 38.653 1.00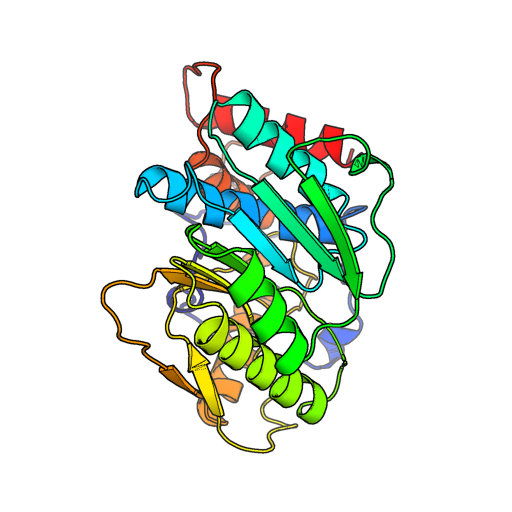 23.37 281 ALA A CA 1
ATOM 2261 C C . ALA A 1 296 ? -6.405 36.697 37.859 1.00 21.18 281 ALA A C 1
ATOM 2262 O O . ALA A 1 296 ? -6.746 35.656 38.409 1.00 22.38 281 ALA A O 1
ATOM 2264 N N . LYS A 1 297 ? -6.653 36.934 36.577 1.00 20.15 282 LYS A N 1
ATOM 2265 C CA . LYS A 1 297 ? -7.295 35.927 35.745 1.00 20.57 282 LYS A CA 1
ATOM 2266 C C . LYS A 1 297 ? -6.407 34.672 35.614 1.00 23.38 282 LYS A C 1
ATOM 2267 O O . LYS A 1 297 ? -6.860 33.546 35.851 1.00 18.38 282 LYS A O 1
ATOM 2273 N N . VAL A 1 298 ? -5.126 34.892 35.309 1.00 23.76 283 VAL A N 1
ATOM 2274 C CA . VAL A 1 298 ? -4.153 33.818 35.137 1.00 22.22 283 VAL A CA 1
ATOM 2275 C C . VAL A 1 298 ? -3.998 33.015 36.406 1.00 23.58 283 VAL A C 1
ATOM 2276 O O . VAL A 1 298 ? -4.063 31.800 36.367 1.00 25.64 283 VAL A O 1
ATOM 2280 N N . LEU A 1 299 ? -3.773 33.678 37.531 1.00 22.24 284 LEU A N 1
ATOM 2281 C CA . LEU A 1 299 ? -3.661 32.980 38.802 1.00 21.42 284 LEU A CA 1
ATOM 2282 C C . LEU A 1 299 ? -4.910 32.122 39.000 1.00 22.86 284 LEU A C 1
ATOM 2283 O O . LEU A 1 299 ? -4.834 30.978 39.445 1.00 24.83 284 LEU A O 1
ATOM 2288 N N . PHE A 1 300 ? -6.061 32.672 38.646 1.00 23.91 285 PHE A N 1
ATOM 2289 C CA . PHE A 1 300 ? -7.311 31.952 38.797 1.00 24.58 285 PHE A CA 1
ATOM 2290 C C . PHE A 1 300 ? -7.334 30.712 37.902 1.00 22.86 285 PHE A C 1
ATOM 2291 O O . PHE A 1 300 ? -7.626 29.612 38.373 1.00 23.70 285 PHE A O 1
ATOM 2299 N N . LEU A 1 301 ? -7.080 30.898 36.613 1.00 20.50 286 LEU A N 1
ATOM 2300 C CA . LEU A 1 301 ? -7.060 29.778 35.674 1.00 19.91 286 LEU A CA 1
ATOM 2301 C C . LEU A 1 301 ? -6.020 28.721 36.063 1.00 19.73 286 LEU A C 1
ATOM 2302 O O . LEU A 1 301 ? -6.289 27.533 35.974 1.00 20.48 286 LEU A O 1
ATOM 2307 N N . GLN A 1 302 ? -4.851 29.145 36.530 1.00 19.53 287 GLN A N 1
ATOM 2308 C CA . GLN A 1 302 ? -3.814 28.209 36.918 1.00 21.62 287 GLN A CA 1
ATOM 2309 C C . GLN A 1 302 ? -4.243 27.411 38.137 1.00 24.03 287 GLN A C 1
ATOM 2310 O O . GLN A 1 302 ? -4.083 26.197 38.174 1.00 24.90 287 GLN A O 1
ATOM 2316 N N . GLN A 1 303 ? -4.755 28.098 39.148 1.00 23.42 288 GLN A N 1
ATOM 2317 C CA . GLN A 1 303 ? -5.230 27.444 40.371 1.00 26.32 288 GLN A CA 1
ATOM 2318 C C . GLN A 1 303 ? -6.288 26.393 40.000 1.00 20.31 288 GLN A C 1
ATOM 2319 O O . GLN A 1 303 ? -6.248 25.238 40.441 1.00 19.43 288 GLN A O 1
ATOM 2325 N N . SER A 1 304 ? -7.221 26.829 39.168 1.00 17.17 289 SER A N 1
ATOM 2326 C CA . SER A 1 304 ? -8.306 26.018 38.679 1.00 18.33 289 SER A CA 1
ATOM 2327 C C . SER A 1 304 ? -7.777 24.762 37.958 1.00 21.23 289 SER A C 1
ATOM 2328 O O . SER A 1 304 ? -8.207 23.630 38.239 1.00 18.54 289 SER A O 1
ATOM 2331 N N . ILE A 1 305 ? -6.812 24.969 37.064 1.00 19.98 290 ILE A N 1
ATOM 2332 C CA . ILE A 1 305 ? -6.217 23.895 36.284 1.00 18.20 290 ILE A CA 1
ATOM 2333 C C . ILE A 1 305 ? -5.456 22.915 37.147 1.00 19.05 290 ILE A C 1
ATOM 2334 O O . ILE A 1 305 ? -5.599 21.705 36.988 1.00 21.53 290 ILE A O 1
ATOM 2339 N N . PHE A 1 306 ? -4.659 23.424 38.074 1.00 20.87 291 PHE A N 1
ATOM 2340 C CA . PHE A 1 306 ? -3.888 22.552 38.954 1.00 20.70 291 PHE A CA 1
ATOM 2341 C C . PHE A 1 306 ? -4.816 21.765 39.885 1.00 21.81 291 PHE A C 1
ATOM 2342 O O . PHE A 1 306 ? -4.610 20.566 40.093 1.00 19.38 291 PHE A O 1
ATOM 2350 N N . ARG A 1 307 ? -5.857 22.412 40.412 1.00 22.35 292 ARG A N 1
ATOM 2351 C CA . ARG A 1 307 ? -6.793 21.710 41.285 1.00 21.43 292 ARG A CA 1
ATOM 2352 C C . ARG A 1 307 ? -7.478 20.581 40.508 1.00 16.65 292 ARG A C 1
ATOM 2353 O O . ARG A 1 307 ? -7.516 19.438 40.973 1.00 19.87 292 ARG A O 1
ATOM 2361 N N . PHE A 1 308 ? -7.954 20.878 39.300 1.00 16.88 293 PHE A N 1
ATOM 2362 C CA . PHE A 1 308 ? -8.607 19.870 38.502 1.00 14.13 293 PHE A CA 1
ATOM 2363 C C . PHE A 1 308 ? -7.687 18.671 38.259 1.00 20.97 293 PHE A C 1
ATOM 2364 O O . PHE A 1 308 ? -8.112 17.525 38.413 1.00 20.00 293 PHE A O 1
ATOM 2372 N N . LEU A 1 309 ? -6.415 18.923 37.957 1.00 18.49 294 LEU A N 1
ATOM 2373 C CA . LEU A 1 309 ? -5.493 17.833 37.687 1.00 16.38 294 LEU A CA 1
ATOM 2374 C C . LEU A 1 309 ? -4.845 17.196 38.899 1.00 18.29 294 LEU A C 1
ATOM 2375 O O . LEU A 1 309 ? -4.095 16.236 38.767 1.00 17.49 294 LEU A O 1
ATOM 2380 N N . ASN A 1 310 ? -5.153 17.708 40.087 1.00 20.14 295 ASN A N 1
ATOM 2381 C CA . ASN A 1 310 ? -4.619 17.173 41.337 1.00 20.61 295 ASN A CA 1
ATOM 2382 C C . ASN A 1 310 ? -3.113 17.435 41.459 1.00 22.05 295 ASN A C 1
ATOM 2383 O O . ASN A 1 310 ? -2.355 16.632 42.023 1.00 23.32 295 ASN A O 1
ATOM 2388 N N . ILE A 1 311 ? -2.692 18.572 40.915 1.00 23.86 296 ILE A N 1
ATOM 2389 C CA . ILE A 1 311 ? -1.299 18.998 40.980 1.00 26.02 296 ILE A CA 1
ATOM 2390 C C . ILE A 1 311 ? -1.264 19.984 42.149 1.00 26.50 296 ILE A C 1
ATOM 2391 O O . ILE A 1 311 ? -2.022 20.949 42.181 1.00 27.58 296 ILE A O 1
ATOM 2396 N N . PRO A 1 312 ? -0.441 19.703 43.162 1.00 30.91 297 PRO A N 1
ATOM 2397 C CA . PRO A 1 312 ? -0.295 20.545 44.359 1.00 35.04 297 PRO A CA 1
ATOM 2398 C C . PRO A 1 312 ? -0.001 22.023 44.098 1.00 39.47 297 PRO A C 1
ATOM 2399 O O . PRO A 1 312 ? 0.717 22.320 43.115 1.00 46.01 297 PRO A O 1
#